Protein AF-A0A8S3FPL7-F1 (afdb_monomer_lite)

pLDDT: mean 83.75, std 10.67, range [45.47, 94.25]

Radius of gyration: 21.76 Å; chains: 1; bounding box: 52×29×73 Å

Secondary structure (DSSP, 8-state):
-HHHHHHHHHHHHHHHHHHHHHHHHHHHHHHHHHHHHHHHHTTT-TT-HHHHHHHHHHHHHHHHHHHHHHHHHHHHHHTT-S--HHHHHHHHHHHHHHHHHHHHHHHHHHTTS-HHHHHHHHHHHHHHHHHHHHHHHHHH---SSHHHHHHHHHHHHHHHHHHHHHHHHHHHHHHHT-S-HHHHHHHHHHHHHHHHHH-

Foldseek 3Di:
DVVVVVVVVLVVLLVVLLVLLLVLLVLLLVLLVVLLVLLLCLVPCPPPPPVSVVSNVVSLVSNVVSLVVNVVSLVVNCVSDDDNDVLVVLNVVLVVLSVQLVVLSVCCVVVVHDLVSSVSNVVSSVVNNVSSVVNSCVSVVPPDPPVVVVVVVVVVLVVQLVVLVVVLVVLQVVLVVDPDVVVSVVSNVVSVSSNSVSD

Structure (mmCIF, N/CA/C/O backbone):
data_AF-A0A8S3FPL7-F1
#
_entry.id   AF-A0A8S3FPL7-F1
#
loop_
_atom_site.group_PDB
_atom_site.id
_atom_site.type_symbol
_atom_site.label_atom_id
_atom_site.label_alt_id
_atom_site.label_comp_id
_atom_site.label_asym_id
_atom_site.label_entity_id
_atom_site.label_seq_id
_atom_site.pdbx_PDB_ins_code
_atom_site.Cartn_x
_atom_site.Cartn_y
_atom_site.Cartn_z
_atom_site.occupancy
_atom_site.B_iso_or_equiv
_atom_site.auth_seq_id
_atom_site.auth_comp_id
_atom_site.auth_asym_id
_atom_site.auth_atom_id
_atom_site.pdbx_PDB_model_num
ATOM 1 N N . ASP A 1 1 ? 19.744 -2.943 -41.080 1.00 62.53 1 ASP A N 1
ATOM 2 C CA . ASP A 1 1 ? 19.194 -3.982 -40.180 1.00 62.53 1 ASP A CA 1
ATOM 3 C C . ASP A 1 1 ? 19.738 -3.968 -38.756 1.00 62.53 1 ASP A C 1
ATOM 5 O O . ASP A 1 1 ? 18.922 -4.012 -37.844 1.00 62.53 1 ASP A O 1
ATOM 9 N N . HIS A 1 2 ? 21.043 -3.786 -38.520 1.00 64.19 2 HIS A N 1
ATOM 10 C CA . HIS A 1 2 ? 21.599 -3.719 -37.154 1.00 64.19 2 HIS A CA 1
ATOM 11 C C . HIS A 1 2 ? 21.011 -2.618 -36.244 1.00 64.19 2 HIS A C 1
ATOM 13 O O . HIS A 1 2 ? 20.745 -2.882 -35.076 1.00 64.19 2 HIS A O 1
ATOM 19 N N . GLN A 1 3 ? 20.730 -1.412 -36.758 1.00 64.62 3 GLN A N 1
ATOM 20 C CA . GLN A 1 3 ? 20.090 -0.349 -35.959 1.00 64.62 3 GLN A CA 1
ATOM 21 C C . GLN A 1 3 ? 18.644 -0.687 -35.555 1.00 64.62 3 GLN A C 1
ATOM 23 O O . GLN A 1 3 ? 18.245 -0.397 -34.433 1.00 64.62 3 GLN A O 1
ATOM 28 N N . ARG A 1 4 ? 17.876 -1.366 -36.422 1.00 65.94 4 ARG A N 1
ATOM 29 C CA . ARG A 1 4 ? 16.513 -1.824 -36.092 1.00 65.94 4 ARG A CA 1
ATOM 30 C C . ARG A 1 4 ? 16.522 -2.943 -35.050 1.00 65.94 4 ARG A C 1
ATOM 32 O O . ARG A 1 4 ? 15.682 -2.943 -34.162 1.00 65.94 4 ARG A O 1
ATOM 39 N N . GLN A 1 5 ? 17.494 -3.855 -35.120 1.00 66.94 5 GLN A N 1
ATOM 40 C CA . GLN A 1 5 ? 17.674 -4.913 -34.117 1.00 66.94 5 GLN A CA 1
ATOM 41 C C . GLN A 1 5 ? 18.071 -4.355 -32.741 1.00 66.94 5 GLN A C 1
ATOM 43 O O . GLN A 1 5 ? 17.570 -4.826 -31.724 1.00 66.94 5 GLN A O 1
ATOM 48 N N . HIS A 1 6 ? 18.928 -3.330 -32.700 1.00 71.25 6 HIS A N 1
ATOM 49 C CA . HIS A 1 6 ? 19.311 -2.668 -31.451 1.00 71.25 6 HIS A CA 1
ATOM 50 C C . HIS A 1 6 ? 18.136 -1.904 -30.820 1.00 71.25 6 HIS A C 1
ATOM 52 O O . HIS A 1 6 ? 17.893 -2.043 -29.624 1.00 71.25 6 HIS A O 1
ATOM 58 N N . GLN A 1 7 ? 17.366 -1.162 -31.627 1.00 69.44 7 GLN A N 1
ATOM 59 C CA . GLN A 1 7 ? 16.158 -0.460 -31.174 1.00 69.44 7 GLN A CA 1
ATOM 60 C C . GLN A 1 7 ? 15.131 -1.439 -30.576 1.00 69.44 7 GLN A C 1
ATOM 62 O O . GLN A 1 7 ? 14.652 -1.230 -29.467 1.00 69.44 7 GLN A O 1
ATOM 67 N N . TYR A 1 8 ? 14.882 -2.558 -31.264 1.00 76.00 8 TYR A N 1
ATOM 68 C CA . TYR A 1 8 ? 13.969 -3.611 -30.814 1.00 76.00 8 TYR A CA 1
ATOM 69 C C . TYR A 1 8 ? 14.427 -4.275 -29.502 1.00 76.00 8 TYR A C 1
ATOM 71 O O . TYR A 1 8 ? 13.619 -4.593 -28.633 1.00 76.00 8 TYR A O 1
ATOM 79 N N . SER A 1 9 ? 15.740 -4.449 -29.311 1.00 81.19 9 SER A N 1
ATOM 80 C CA . SER A 1 9 ? 16.279 -4.975 -28.053 1.00 81.19 9 SER A CA 1
ATOM 81 C C . SER A 1 9 ? 16.144 -3.994 -26.887 1.00 81.19 9 SER A C 1
ATOM 83 O O . SER A 1 9 ? 16.037 -4.449 -25.748 1.00 81.19 9 SER A O 1
ATOM 85 N N . ILE A 1 10 ? 16.193 -2.682 -27.133 1.00 81.06 10 ILE A N 1
ATOM 86 C CA . ILE A 1 10 ? 15.974 -1.667 -26.093 1.00 81.06 10 ILE A CA 1
ATOM 87 C C . ILE A 1 10 ? 14.504 -1.659 -25.683 1.00 81.06 10 ILE A C 1
ATOM 89 O O . ILE A 1 10 ? 14.221 -1.701 -24.491 1.00 81.06 10 ILE A O 1
ATOM 93 N N . GLU A 1 11 ? 13.591 -1.672 -26.651 1.00 81.31 11 GLU A N 1
ATOM 94 C CA . GLU A 1 11 ? 12.145 -1.661 -26.413 1.00 81.31 11 GLU A CA 1
ATOM 95 C C . GLU A 1 11 ? 11.697 -2.888 -25.603 1.00 81.31 11 GLU A C 1
ATOM 97 O O . GLU A 1 11 ? 11.079 -2.740 -24.553 1.00 81.31 11 GLU A O 1
ATOM 102 N N . ASN A 1 12 ? 12.170 -4.086 -25.968 1.00 85.50 12 ASN A N 1
ATOM 103 C CA . ASN A 1 12 ? 11.912 -5.305 -25.191 1.00 85.50 12 ASN A CA 1
ATOM 104 C C . ASN A 1 12 ? 12.451 -5.234 -23.752 1.00 85.50 12 ASN A C 1
ATOM 106 O O . ASN A 1 12 ? 11.816 -5.730 -22.822 1.00 85.50 12 ASN A O 1
ATOM 110 N N . ARG A 1 13 ? 13.635 -4.641 -23.544 1.00 84.69 13 ARG A N 1
ATOM 111 C CA . ARG A 1 13 ? 14.208 -4.465 -22.197 1.00 84.69 13 ARG A CA 1
ATOM 112 C C . ARG A 1 13 ? 13.418 -3.455 -21.375 1.00 84.69 13 ARG A C 1
ATOM 114 O O . ARG A 1 13 ? 13.296 -3.619 -20.164 1.00 84.69 13 ARG A O 1
ATOM 121 N N . LEU A 1 14 ? 12.905 -2.422 -22.032 1.00 85.56 14 LEU A N 1
ATOM 122 C CA . LEU A 1 14 ? 12.105 -1.381 -21.415 1.00 85.56 14 LEU A CA 1
ATOM 123 C C . LEU A 1 14 ? 10.758 -1.956 -20.963 1.00 85.56 14 LEU A C 1
ATOM 125 O O . LEU A 1 14 ? 10.397 -1.790 -19.801 1.00 85.56 14 LEU A O 1
ATOM 129 N N . ASP A 1 15 ? 10.077 -2.718 -21.817 1.00 86.25 15 ASP A N 1
ATOM 130 C CA . ASP A 1 15 ? 8.808 -3.365 -21.471 1.00 86.25 15 ASP A CA 1
ATOM 131 C C . ASP A 1 15 ? 8.966 -4.433 -20.383 1.00 86.25 15 ASP A C 1
ATOM 133 O O . ASP A 1 15 ? 8.161 -4.482 -19.451 1.00 86.25 15 ASP A O 1
ATOM 137 N N . ALA A 1 16 ? 10.034 -5.237 -20.434 1.00 87.62 16 ALA A N 1
ATOM 138 C CA . ALA A 1 16 ? 10.336 -6.198 -19.374 1.00 87.62 16 ALA A CA 1
ATOM 139 C C . ALA A 1 16 ? 10.556 -5.500 -18.021 1.00 87.62 16 ALA A C 1
ATOM 141 O O . ALA A 1 16 ? 9.985 -5.909 -17.010 1.00 87.62 16 ALA A O 1
ATOM 142 N N . SER A 1 17 ? 11.336 -4.414 -18.001 1.00 87.25 17 SER A N 1
ATOM 143 C CA . SER A 1 17 ? 11.601 -3.664 -16.770 1.00 87.25 17 SER A CA 1
ATOM 144 C C . SER A 1 17 ? 10.345 -2.949 -16.253 1.00 87.25 17 SER A C 1
ATOM 146 O O . SER A 1 17 ? 10.086 -2.976 -15.053 1.00 87.25 17 SER A O 1
ATOM 148 N N . ARG A 1 18 ? 9.486 -2.410 -17.136 1.00 88.62 18 ARG A N 1
ATOM 149 C CA . ARG A 1 18 ? 8.165 -1.876 -16.748 1.00 88.62 18 ARG A CA 1
ATOM 150 C C . ARG A 1 18 ? 7.313 -2.929 -16.050 1.00 88.62 18 ARG A C 1
ATOM 152 O O . ARG A 1 18 ? 6.801 -2.667 -14.967 1.00 88.62 18 ARG A O 1
ATOM 159 N N . GLN A 1 19 ? 7.174 -4.112 -16.650 1.00 90.06 19 GLN A N 1
ATOM 160 C CA . GLN A 1 19 ? 6.366 -5.195 -16.082 1.00 90.06 19 GLN A CA 1
ATOM 161 C C . GLN A 1 19 ? 6.886 -5.632 -14.710 1.00 90.06 19 GLN A C 1
ATOM 163 O O . GLN A 1 19 ? 6.096 -5.767 -13.774 1.00 90.06 19 GLN A O 1
ATOM 168 N N . LEU A 1 20 ? 8.205 -5.802 -14.574 1.00 90.31 20 LEU A N 1
ATOM 169 C CA . LEU A 1 20 ? 8.835 -6.146 -13.301 1.00 90.31 20 LEU A CA 1
ATOM 170 C C . LEU A 1 20 ? 8.585 -5.062 -12.250 1.00 90.31 20 LEU A C 1
ATOM 172 O O . LEU A 1 20 ? 8.094 -5.371 -11.168 1.00 90.31 20 LEU A O 1
ATOM 176 N N . LEU A 1 21 ? 8.818 -3.789 -12.578 1.00 92.06 21 LEU A N 1
ATOM 177 C CA . LEU A 1 21 ? 8.582 -2.688 -11.648 1.00 92.06 21 LEU A CA 1
ATOM 178 C C . LEU A 1 21 ? 7.117 -2.600 -11.208 1.00 92.06 21 LEU A C 1
ATOM 180 O O . LEU A 1 21 ? 6.846 -2.492 -10.013 1.00 92.06 21 LEU A O 1
ATOM 184 N N . THR A 1 22 ? 6.164 -2.688 -12.138 1.00 90.94 22 THR A N 1
ATOM 185 C CA . THR A 1 22 ? 4.732 -2.672 -11.808 1.00 90.94 22 THR A CA 1
ATOM 186 C C . THR A 1 22 ? 4.340 -3.865 -10.932 1.00 90.94 22 THR A C 1
ATOM 188 O O . THR A 1 22 ? 3.565 -3.696 -9.987 1.00 90.94 22 THR A O 1
ATOM 191 N N . SER A 1 23 ? 4.895 -5.054 -11.187 1.00 92.88 23 SER A N 1
ATOM 192 C CA . SER A 1 23 ? 4.672 -6.254 -10.370 1.00 92.88 23 SER A CA 1
ATOM 193 C C . SER A 1 23 ? 5.203 -6.080 -8.943 1.00 92.88 23 SER A C 1
ATOM 195 O O . SER A 1 23 ? 4.494 -6.339 -7.964 1.00 92.88 23 SER A O 1
ATOM 197 N N . THR A 1 24 ? 6.425 -5.569 -8.808 1.00 92.25 24 THR A N 1
ATOM 198 C CA . THR A 1 24 ? 7.065 -5.319 -7.513 1.00 92.25 24 THR A CA 1
ATOM 199 C C . THR A 1 24 ? 6.301 -4.268 -6.708 1.00 92.25 24 THR A C 1
ATOM 201 O O . THR A 1 24 ? 5.981 -4.494 -5.542 1.00 92.25 24 THR A O 1
ATOM 204 N N . LEU A 1 25 ? 5.905 -3.154 -7.333 1.00 92.88 25 LEU A N 1
ATOM 205 C CA . LEU A 1 25 ? 5.089 -2.109 -6.698 1.00 92.88 25 LEU A CA 1
ATOM 206 C C . LEU A 1 25 ? 3.701 -2.624 -6.291 1.00 92.88 25 LEU A C 1
ATOM 208 O O . LEU A 1 25 ? 3.182 -2.258 -5.236 1.00 92.88 25 LEU A O 1
ATOM 212 N N . SER A 1 26 ? 3.099 -3.510 -7.087 1.00 91.69 26 SER A N 1
ATOM 213 C CA . SER A 1 26 ? 1.823 -4.151 -6.736 1.00 91.69 26 SER A CA 1
ATOM 214 C C . SER A 1 26 ? 1.966 -5.054 -5.508 1.00 91.69 26 SER A C 1
ATOM 216 O O . SER A 1 26 ? 1.120 -5.029 -4.614 1.00 91.69 26 SER A O 1
ATOM 218 N N . THR A 1 27 ? 3.070 -5.801 -5.423 1.00 93.38 27 THR A N 1
ATOM 219 C CA . THR A 1 27 ? 3.385 -6.667 -4.277 1.00 93.38 27 THR A CA 1
ATOM 220 C C . THR A 1 27 ? 3.650 -5.855 -3.008 1.00 93.38 27 THR A C 1
ATOM 222 O O . THR A 1 27 ? 3.171 -6.225 -1.932 1.00 93.38 27 THR A O 1
ATOM 225 N N . ILE A 1 28 ? 4.349 -4.718 -3.123 1.00 92.44 28 ILE A N 1
ATOM 226 C CA . ILE A 1 28 ? 4.550 -3.771 -2.015 1.00 92.44 28 ILE A CA 1
ATOM 227 C C . ILE A 1 28 ? 3.195 -3.276 -1.506 1.00 92.44 28 ILE A C 1
ATOM 229 O O . ILE A 1 28 ? 2.922 -3.398 -0.315 1.00 92.44 28 ILE A O 1
ATOM 233 N N . ASN A 1 29 ? 2.312 -2.813 -2.396 1.00 91.94 29 ASN A N 1
ATOM 234 C CA . ASN A 1 29 ? 0.994 -2.305 -2.012 1.00 91.94 29 ASN A CA 1
ATOM 235 C C . ASN A 1 29 ? 0.128 -3.370 -1.318 1.00 91.94 29 ASN A C 1
ATOM 237 O O . ASN A 1 29 ? -0.476 -3.109 -0.278 1.00 91.94 29 ASN A O 1
ATOM 241 N N . ALA A 1 30 ? 0.107 -4.594 -1.856 1.00 91.88 30 ALA A N 1
ATOM 242 C CA . ALA A 1 30 ? -0.615 -5.713 -1.252 1.00 91.88 30 ALA A CA 1
ATOM 243 C C . ALA A 1 30 ? -0.075 -6.054 0.149 1.00 91.88 30 ALA A C 1
ATOM 245 O O . ALA A 1 30 ? -0.844 -6.255 1.089 1.00 91.88 30 ALA A O 1
ATOM 246 N N . SER A 1 31 ? 1.248 -6.056 0.311 1.00 92.44 31 SER A N 1
ATOM 247 C CA . SER A 1 31 ? 1.902 -6.309 1.598 1.00 92.44 31 SER A CA 1
ATOM 248 C C . SER A 1 31 ? 1.638 -5.182 2.606 1.00 92.44 31 SER A C 1
ATOM 250 O O . SER A 1 31 ? 1.401 -5.449 3.782 1.00 92.44 31 SER A O 1
ATOM 252 N N . THR A 1 32 ? 1.612 -3.922 2.164 1.00 91.44 32 THR A N 1
ATOM 253 C CA . THR A 1 32 ? 1.235 -2.767 2.995 1.00 91.44 32 THR A CA 1
ATOM 254 C C . THR A 1 32 ? -0.211 -2.869 3.480 1.00 91.44 32 THR A C 1
ATOM 256 O O . THR A 1 32 ? -0.475 -2.651 4.662 1.00 91.44 32 THR A O 1
ATOM 259 N N . ALA A 1 33 ? -1.145 -3.265 2.611 1.00 90.75 33 ALA A N 1
ATOM 260 C CA . ALA A 1 33 ? -2.523 -3.536 3.016 1.00 90.75 33 ALA A CA 1
ATOM 261 C C . ALA A 1 33 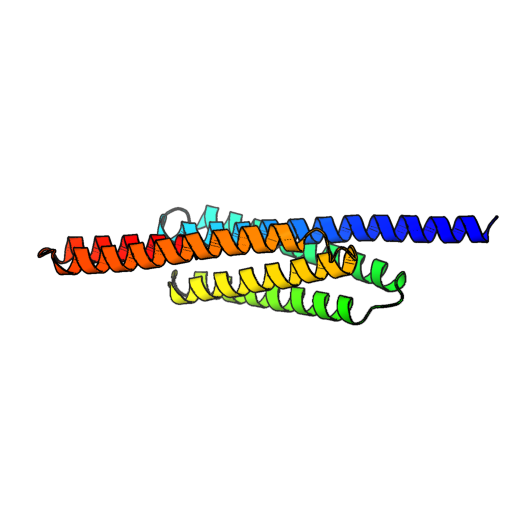? -2.594 -4.678 4.046 1.00 90.75 33 ALA A C 1
ATOM 263 O O . ALA A 1 33 ? -3.320 -4.585 5.035 1.00 90.75 33 ALA A O 1
ATOM 264 N N . HIS A 1 34 ? -1.782 -5.725 3.874 1.00 89.38 34 HIS A N 1
ATOM 265 C CA . HIS A 1 34 ? -1.704 -6.822 4.835 1.00 89.38 34 HIS A CA 1
ATOM 266 C C . HIS A 1 34 ? -1.193 -6.365 6.212 1.00 89.38 34 HIS A C 1
ATOM 268 O O . HIS A 1 34 ? -1.748 -6.769 7.230 1.00 89.38 34 HIS A O 1
ATOM 274 N N . ILE A 1 35 ? -0.218 -5.450 6.273 1.00 88.19 35 ILE A N 1
ATOM 275 C CA . ILE A 1 35 ? 0.223 -4.823 7.532 1.00 88.19 35 ILE A CA 1
ATOM 276 C C . ILE A 1 35 ? -0.936 -4.094 8.231 1.00 88.19 35 ILE A C 1
ATOM 278 O O . ILE A 1 35 ? -1.092 -4.208 9.448 1.00 88.19 35 ILE A O 1
ATOM 282 N N . ILE A 1 36 ? -1.772 -3.358 7.492 1.00 88.31 36 ILE A N 1
ATOM 283 C CA . ILE A 1 36 ? -2.935 -2.656 8.066 1.00 88.31 36 ILE A CA 1
ATOM 284 C C . ILE A 1 36 ? -3.923 -3.647 8.700 1.00 88.31 36 ILE A C 1
ATOM 286 O O . ILE A 1 36 ? -4.446 -3.393 9.791 1.00 88.31 36 ILE A O 1
ATOM 290 N N . ILE A 1 37 ? -4.145 -4.785 8.039 1.00 86.62 37 ILE A N 1
ATOM 291 C CA . ILE A 1 37 ? -5.008 -5.860 8.537 1.00 86.62 37 ILE A CA 1
ATOM 292 C C . ILE A 1 37 ? -4.397 -6.482 9.796 1.00 86.62 37 ILE A C 1
ATOM 294 O O . ILE A 1 37 ? -5.066 -6.550 10.825 1.00 86.62 37 ILE A O 1
ATOM 298 N N . LEU A 1 38 ? -3.116 -6.858 9.764 1.00 84.06 38 LEU A N 1
ATOM 299 C CA . LEU A 1 38 ? -2.432 -7.448 10.919 1.00 84.06 38 LEU A CA 1
ATOM 300 C C . LEU A 1 38 ? -2.460 -6.511 12.131 1.00 84.06 38 LEU A C 1
ATOM 302 O O . LEU A 1 38 ? -2.742 -6.944 13.243 1.00 84.06 38 LEU A O 1
ATOM 306 N N . THR A 1 39 ? -2.245 -5.213 11.919 1.00 79.62 39 THR A N 1
ATOM 307 C CA . THR A 1 39 ? -2.288 -4.215 12.998 1.00 79.62 39 THR A CA 1
ATOM 308 C C . THR A 1 39 ? -3.700 -3.974 13.547 1.00 79.62 39 THR A C 1
ATOM 310 O O . THR A 1 39 ? -3.831 -3.369 14.611 1.00 79.62 39 THR A O 1
ATOM 313 N N . SER A 1 40 ? -4.758 -4.394 12.839 1.00 75.75 40 SER A N 1
ATOM 314 C CA . SER A 1 40 ? -6.155 -4.285 13.296 1.00 75.75 40 SER A CA 1
ATOM 315 C C . SER A 1 40 ? -6.556 -5.415 14.249 1.00 75.75 40 SER A C 1
ATOM 317 O O . SER A 1 40 ? -7.350 -5.197 15.163 1.00 75.75 40 SER A O 1
ATOM 319 N N . ASP A 1 41 ? -5.963 -6.599 14.069 1.00 66.69 41 ASP A N 1
ATOM 320 C CA . ASP A 1 41 ? -6.284 -7.819 14.822 1.00 66.69 41 ASP A CA 1
ATOM 321 C C . ASP A 1 41 ? -5.708 -7.793 16.250 1.00 66.69 41 ASP A C 1
ATOM 323 O O . ASP A 1 41 ? -6.194 -8.464 17.162 1.00 66.69 41 ASP A O 1
ATOM 327 N N . VAL A 1 42 ? -4.705 -6.949 16.504 1.00 60.31 42 VAL A N 1
ATOM 328 C CA . VAL A 1 42 ? -3.985 -6.999 17.781 1.00 60.31 42 VAL A CA 1
ATOM 329 C C . VAL A 1 42 ? -4.836 -6.627 18.996 1.00 60.31 42 VAL A C 1
ATOM 331 O O . VAL A 1 42 ? -4.603 -7.134 20.093 1.00 60.31 42 VAL A O 1
ATOM 334 N N . ASN A 1 43 ? -5.882 -5.826 18.802 1.00 53.91 43 ASN A N 1
ATOM 335 C CA . ASN A 1 43 ? -6.802 -5.460 19.878 1.00 53.91 43 ASN A CA 1
ATOM 336 C C . ASN A 1 43 ? -7.706 -6.617 20.338 1.00 53.91 43 ASN A C 1
ATOM 338 O O . ASN A 1 43 ? -8.347 -6.495 21.378 1.00 53.91 43 ASN A O 1
ATOM 342 N N . THR A 1 44 ? -7.788 -7.727 19.594 1.00 53.59 44 THR A N 1
ATOM 343 C CA . THR A 1 44 ? -8.751 -8.802 19.893 1.00 53.59 44 THR A CA 1
ATOM 344 C C . THR A 1 44 ? -8.134 -10.030 20.562 1.00 53.59 44 THR A C 1
ATOM 346 O O . THR A 1 44 ? -8.853 -10.790 21.206 1.00 53.59 44 THR A O 1
ATOM 349 N N . ASN A 1 45 ? -6.812 -10.227 20.477 1.00 48.97 45 ASN A N 1
ATOM 350 C CA . ASN A 1 45 ? -6.178 -11.484 20.883 1.00 48.97 45 ASN A CA 1
ATOM 351 C C . ASN A 1 45 ? -4.816 -11.282 21.573 1.00 48.97 45 ASN A C 1
ATOM 353 O O . ASN A 1 45 ? -3.758 -11.540 20.998 1.00 48.97 45 ASN A O 1
ATOM 357 N N . HIS A 1 46 ? -4.835 -10.946 22.868 1.00 48.91 46 HIS A N 1
ATOM 358 C CA . HIS A 1 46 ? -3.637 -10.883 23.728 1.00 48.91 46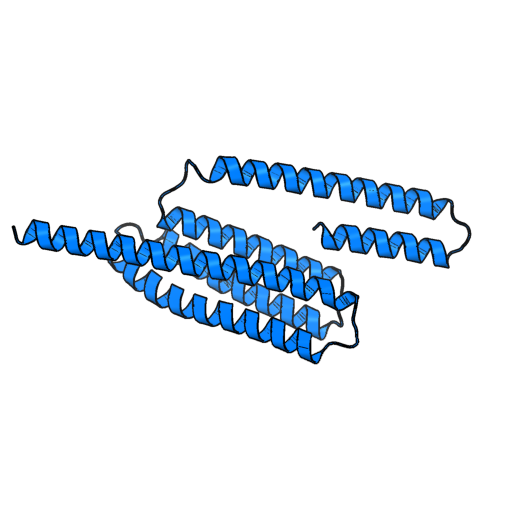 HIS A CA 1
ATOM 359 C C . HIS A 1 46 ? -2.823 -12.202 23.800 1.00 48.91 46 HIS A C 1
ATOM 361 O O . HIS A 1 46 ? -1.693 -12.204 24.289 1.00 48.91 46 HIS A O 1
ATOM 367 N N . HIS A 1 47 ? -3.354 -13.321 23.291 1.00 45.47 47 HIS A N 1
ATOM 368 C CA . HIS A 1 47 ? -2.742 -14.654 23.353 1.00 45.47 47 HIS A CA 1
ATOM 369 C C . HIS A 1 47 ? -1.996 -15.123 22.087 1.00 45.47 47 HIS A C 1
ATOM 371 O O . HIS A 1 47 ? -1.477 -16.237 22.089 1.00 45.47 47 HIS A O 1
ATOM 377 N N . ARG A 1 48 ? -1.859 -14.306 21.028 1.00 52.59 48 ARG A N 1
ATOM 378 C CA . ARG A 1 48 ? -1.137 -14.697 19.789 1.00 52.59 48 ARG A CA 1
ATOM 379 C C . ARG A 1 48 ? 0.063 -13.821 19.435 1.00 52.59 48 ARG A C 1
ATOM 381 O O . ARG A 1 48 ? 0.381 -13.624 18.267 1.00 52.59 48 ARG A O 1
ATOM 388 N N . ASN A 1 49 ? 0.765 -13.318 20.445 1.00 61.78 49 ASN A N 1
ATOM 389 C CA . ASN A 1 49 ? 1.898 -12.412 20.243 1.00 61.78 49 ASN A CA 1
ATOM 390 C C . ASN A 1 49 ? 2.993 -13.027 19.337 1.00 61.78 49 ASN A C 1
ATOM 392 O O . ASN A 1 49 ? 3.591 -12.326 18.531 1.00 61.78 49 ASN A O 1
ATOM 396 N N . PHE A 1 50 ? 3.228 -14.345 19.396 1.00 62.31 50 PHE A N 1
ATOM 397 C CA . PHE A 1 50 ? 4.236 -15.000 18.550 1.00 62.31 50 PHE A CA 1
ATOM 398 C C . PHE A 1 50 ? 3.822 -15.094 17.069 1.00 62.31 50 PHE A C 1
ATOM 400 O O . PHE A 1 50 ? 4.578 -14.659 16.201 1.00 62.31 50 PHE A O 1
ATOM 407 N N . ASP A 1 51 ? 2.614 -15.590 16.776 1.00 70.25 51 ASP A N 1
ATOM 408 C CA . ASP A 1 51 ? 2.113 -15.729 15.398 1.00 70.25 51 ASP A CA 1
ATOM 409 C C . ASP A 1 51 ? 1.940 -14.366 14.716 1.00 70.25 51 ASP A C 1
ATOM 411 O O . ASP A 1 51 ? 2.311 -14.198 13.553 1.00 70.25 51 ASP A O 1
ATOM 415 N N . TYR A 1 52 ? 1.434 -13.375 15.459 1.00 74.88 52 TYR A N 1
ATOM 416 C CA . TYR A 1 52 ? 1.314 -11.995 14.994 1.00 74.88 52 TYR A CA 1
ATOM 417 C C . TYR A 1 52 ? 2.681 -11.402 14.634 1.00 74.88 52 TYR A C 1
ATOM 419 O O . TYR A 1 52 ? 2.876 -10.946 13.506 1.00 74.88 52 TYR A O 1
ATOM 427 N N . ASN A 1 53 ? 3.650 -11.457 15.558 1.00 76.88 53 ASN A N 1
ATOM 428 C CA . ASN A 1 53 ? 4.979 -10.890 15.326 1.00 76.88 53 ASN A CA 1
ATOM 429 C C . ASN A 1 53 ? 5.704 -11.606 14.180 1.00 76.88 53 ASN A C 1
ATOM 431 O O . ASN A 1 53 ? 6.420 -10.959 13.417 1.00 76.88 53 ASN A O 1
ATOM 435 N N . ASN A 1 54 ? 5.493 -12.914 14.007 1.00 82.69 54 ASN A N 1
ATOM 436 C CA . ASN A 1 54 ? 6.061 -13.674 12.897 1.00 82.69 54 ASN A CA 1
ATOM 437 C C . ASN A 1 54 ? 5.420 -13.303 11.546 1.00 82.69 54 ASN A C 1
ATOM 439 O O . ASN A 1 54 ? 6.134 -13.081 10.570 1.00 82.69 54 ASN A O 1
ATOM 443 N N . SER A 1 55 ? 4.090 -13.167 11.487 1.00 85.31 55 SER A N 1
ATOM 444 C CA . SER A 1 55 ? 3.368 -12.756 10.271 1.00 85.31 55 SER A CA 1
ATOM 445 C C . SER A 1 55 ? 3.721 -11.326 9.844 1.00 85.31 55 SER A C 1
ATOM 447 O O . SER A 1 55 ? 4.008 -11.060 8.671 1.00 85.31 55 SER A O 1
ATOM 449 N N . LEU A 1 56 ? 3.793 -10.406 10.810 1.00 85.69 56 LEU A N 1
ATOM 450 C CA . LEU A 1 56 ? 4.208 -9.028 10.575 1.00 85.69 56 LEU A CA 1
ATOM 451 C C . LEU A 1 56 ? 5.659 -8.967 10.086 1.00 85.69 56 LEU A C 1
ATOM 453 O O . LEU A 1 56 ? 5.942 -8.323 9.077 1.00 85.69 56 LEU A O 1
ATOM 457 N N . SER A 1 57 ? 6.565 -9.692 10.749 1.00 86.69 57 SER A N 1
ATOM 458 C CA . SER A 1 57 ? 7.979 -9.761 10.362 1.00 86.69 57 SER A CA 1
ATOM 459 C C . SER A 1 57 ? 8.156 -10.360 8.964 1.00 86.69 57 SER A C 1
ATOM 461 O O . SER A 1 57 ? 8.905 -9.816 8.156 1.00 86.69 57 SER A O 1
ATOM 463 N N . SER A 1 58 ? 7.422 -11.427 8.633 1.00 90.88 58 SER A N 1
ATOM 464 C CA . SER A 1 58 ? 7.404 -12.028 7.293 1.00 90.88 58 SER A CA 1
ATOM 465 C C . SER A 1 58 ? 6.929 -11.038 6.222 1.00 90.88 58 SER A C 1
ATOM 467 O O . SER A 1 58 ? 7.541 -10.925 5.155 1.00 90.88 58 SER A O 1
ATOM 469 N N . THR A 1 59 ? 5.886 -10.262 6.523 1.00 90.62 59 THR A N 1
ATOM 470 C CA . THR A 1 59 ? 5.367 -9.236 5.610 1.00 90.62 59 THR A CA 1
ATOM 471 C C . THR A 1 59 ? 6.383 -8.103 5.414 1.00 90.62 59 THR A C 1
ATOM 473 O O . THR A 1 59 ? 6.644 -7.695 4.284 1.00 90.62 59 THR A O 1
ATOM 476 N N . ILE A 1 60 ? 7.038 -7.643 6.486 1.00 90.12 60 ILE A N 1
ATOM 477 C CA . ILE A 1 60 ? 8.098 -6.621 6.420 1.00 90.12 60 ILE A CA 1
ATOM 478 C C . ILE A 1 60 ? 9.295 -7.110 5.593 1.00 90.12 60 ILE A C 1
ATOM 480 O O . ILE A 1 60 ? 9.809 -6.366 4.753 1.00 90.12 60 ILE A O 1
ATOM 484 N N . VAL A 1 61 ? 9.725 -8.362 5.783 1.00 91.50 61 VAL A N 1
ATOM 485 C CA . VAL A 1 61 ? 10.793 -8.979 4.978 1.00 91.50 61 VAL A CA 1
ATOM 486 C C . VAL A 1 61 ? 10.393 -9.034 3.504 1.00 91.50 61 VAL A C 1
ATOM 488 O O . VAL A 1 61 ? 11.202 -8.702 2.640 1.00 91.50 61 VAL A O 1
ATOM 491 N N . THR A 1 62 ? 9.137 -9.375 3.209 1.00 90.94 62 THR A N 1
ATOM 492 C CA . THR A 1 62 ? 8.610 -9.391 1.837 1.00 90.94 62 THR A CA 1
ATOM 493 C C . THR A 1 62 ? 8.705 -8.009 1.194 1.00 90.94 62 THR A C 1
ATOM 495 O O . THR A 1 62 ? 9.249 -7.894 0.095 1.00 90.94 62 THR A O 1
ATOM 498 N N . ILE A 1 63 ? 8.273 -6.946 1.880 1.00 89.19 63 ILE A N 1
ATOM 499 C CA . ILE A 1 63 ? 8.385 -5.578 1.348 1.00 89.19 63 ILE A CA 1
ATOM 500 C C . ILE A 1 63 ? 9.850 -5.182 1.162 1.00 89.19 63 ILE A C 1
ATOM 502 O O . ILE A 1 63 ? 10.209 -4.626 0.130 1.00 89.19 63 ILE A O 1
ATOM 506 N N . THR A 1 64 ? 10.712 -5.513 2.121 1.00 91.88 64 THR A N 1
ATOM 507 C CA . THR A 1 64 ? 12.144 -5.187 2.060 1.00 91.88 64 THR A CA 1
ATOM 508 C C . THR A 1 64 ? 12.826 -5.850 0.861 1.00 91.88 64 THR A C 1
ATOM 510 O O . THR A 1 64 ? 13.586 -5.199 0.141 1.00 91.88 64 THR A O 1
ATOM 513 N N . ASN A 1 65 ? 12.520 -7.124 0.597 1.00 92.75 65 ASN A N 1
ATOM 514 C CA . ASN A 1 65 ? 13.035 -7.842 -0.570 1.00 92.75 65 ASN A CA 1
ATOM 515 C C . ASN A 1 65 ? 12.555 -7.199 -1.878 1.00 92.75 65 ASN A C 1
ATOM 517 O O . ASN A 1 65 ? 13.371 -6.952 -2.767 1.00 92.75 65 ASN A O 1
ATOM 521 N N . ASN A 1 66 ? 11.266 -6.855 -1.957 1.00 91.88 66 ASN A N 1
ATOM 522 C CA . ASN A 1 66 ? 10.691 -6.171 -3.114 1.00 91.88 66 ASN A CA 1
ATOM 523 C C . ASN A 1 66 ? 11.287 -4.768 -3.309 1.00 91.88 66 ASN A C 1
ATOM 525 O O . ASN A 1 66 ? 11.565 -4.383 -4.434 1.00 91.88 66 ASN A O 1
ATOM 529 N N . LEU A 1 67 ? 11.566 -4.008 -2.247 1.00 91.44 67 LEU A N 1
ATOM 530 C CA . LEU A 1 67 ? 12.232 -2.704 -2.359 1.00 91.44 67 LEU A CA 1
ATOM 531 C C . LEU A 1 67 ? 13.669 -2.824 -2.875 1.00 91.44 67 LEU A C 1
ATOM 533 O O . LEU A 1 67 ? 14.121 -1.979 -3.648 1.00 91.44 67 LEU A O 1
ATOM 537 N N . ASN A 1 68 ? 14.389 -3.873 -2.477 1.00 91.50 68 ASN A N 1
ATOM 538 C CA . ASN A 1 68 ? 15.728 -4.139 -2.996 1.00 91.50 68 ASN A CA 1
ATOM 539 C C . ASN A 1 68 ? 15.695 -4.512 -4.487 1.00 91.50 68 ASN A C 1
ATOM 541 O O . ASN A 1 68 ? 16.537 -4.052 -5.256 1.00 91.50 68 ASN A O 1
ATOM 545 N N . GLU A 1 69 ? 14.723 -5.324 -4.901 1.00 91.06 69 GLU A N 1
ATOM 546 C CA . GLU A 1 69 ? 14.493 -5.664 -6.308 1.00 91.06 69 GLU A CA 1
ATOM 547 C C . GLU A 1 69 ? 14.074 -4.435 -7.123 1.00 91.06 69 GLU A C 1
ATOM 549 O O . GLU A 1 69 ? 14.712 -4.115 -8.125 1.00 91.06 69 GLU A O 1
ATOM 554 N N . PHE A 1 70 ? 13.105 -3.665 -6.624 1.00 91.56 70 PHE A N 1
ATOM 555 C CA . PHE A 1 70 ? 12.670 -2.393 -7.193 1.00 91.56 70 PHE A CA 1
ATOM 556 C C . PHE A 1 70 ? 13.842 -1.428 -7.384 1.00 91.56 70 PHE A C 1
ATOM 558 O O . PHE A 1 70 ? 13.992 -0.857 -8.455 1.00 91.56 70 PHE A O 1
ATOM 565 N N . SER A 1 71 ? 14.715 -1.274 -6.383 1.00 90.81 71 SER A N 1
ATOM 566 C CA . SER A 1 71 ? 15.887 -0.393 -6.464 1.00 90.81 71 SER A CA 1
ATOM 567 C C . SER A 1 71 ? 16.856 -0.801 -7.582 1.00 90.81 71 SER A C 1
ATOM 569 O O . SER A 1 71 ? 17.440 0.050 -8.255 1.00 90.81 71 SER A O 1
ATOM 571 N N . LYS A 1 72 ? 17.026 -2.100 -7.839 1.00 90.44 72 LYS A N 1
ATOM 572 C CA . LYS A 1 72 ? 17.866 -2.577 -8.949 1.00 90.44 72 LYS A CA 1
ATOM 573 C C . LYS A 1 72 ? 17.197 -2.314 -10.294 1.00 90.44 72 LYS A C 1
ATOM 575 O O . LYS A 1 72 ? 17.828 -1.744 -11.185 1.00 90.44 72 LYS A O 1
ATOM 580 N N . GLU A 1 73 ? 15.924 -2.675 -10.409 1.00 89.94 73 GLU A N 1
ATOM 581 C CA . GLU A 1 73 ? 15.161 -2.533 -11.648 1.00 89.94 73 GLU A CA 1
ATOM 582 C C . GLU A 1 73 ? 14.942 -1.070 -12.029 1.00 89.94 73 GLU A C 1
ATOM 584 O O . GLU A 1 73 ? 15.107 -0.705 -13.189 1.00 89.94 73 GLU A O 1
ATOM 589 N N . ILE A 1 74 ? 14.677 -0.189 -11.063 1.00 89.69 74 ILE A N 1
ATOM 590 C CA . ILE A 1 74 ? 14.432 1.226 -11.344 1.00 89.69 74 ILE A CA 1
ATOM 591 C C . ILE A 1 74 ? 15.698 1.893 -11.876 1.00 89.69 74 ILE A C 1
ATOM 593 O O . ILE A 1 74 ? 15.627 2.690 -12.804 1.00 89.69 74 ILE A O 1
ATOM 597 N N . ASN A 1 75 ? 16.874 1.513 -11.367 1.00 88.25 75 ASN A N 1
ATOM 598 C CA . ASN A 1 75 ? 18.153 1.986 -11.891 1.00 88.25 75 ASN A CA 1
ATOM 599 C C . ASN A 1 75 ? 18.403 1.480 -13.320 1.00 88.25 75 ASN A C 1
ATOM 601 O O . ASN A 1 75 ? 18.893 2.235 -14.161 1.00 88.25 75 ASN A O 1
ATOM 605 N N . ALA A 1 76 ? 18.054 0.224 -13.619 1.00 87.31 76 ALA A N 1
ATOM 606 C CA . ALA A 1 76 ? 18.140 -0.313 -14.975 1.00 87.31 76 ALA A CA 1
AT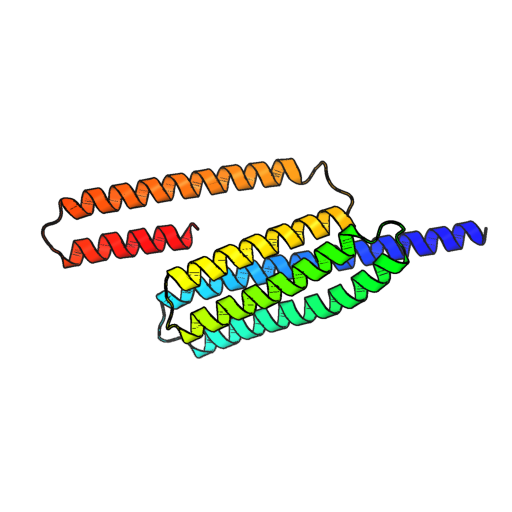OM 607 C C . ALA A 1 76 ? 17.185 0.418 -15.934 1.00 87.31 76 ALA A C 1
ATOM 609 O O . ALA A 1 76 ? 17.603 0.806 -17.024 1.00 87.31 76 ALA A O 1
ATOM 610 N N . TYR A 1 77 ? 15.949 0.674 -15.502 1.00 87.06 77 TYR A N 1
ATOM 611 C CA . TYR A 1 77 ? 14.923 1.392 -16.256 1.00 87.06 77 TYR A CA 1
ATOM 612 C C . TYR A 1 77 ? 15.289 2.861 -16.506 1.00 87.06 77 TYR A C 1
ATOM 614 O O . TYR A 1 77 ? 15.221 3.335 -17.637 1.00 87.06 77 TYR A O 1
ATOM 622 N N . ILE A 1 78 ? 15.768 3.574 -15.481 1.00 86.88 78 ILE A N 1
ATOM 623 C CA . ILE A 1 78 ? 16.200 4.979 -15.565 1.00 86.88 78 ILE A CA 1
ATOM 624 C C . ILE A 1 78 ? 17.335 5.168 -16.583 1.00 86.88 78 ILE A C 1
ATOM 626 O O . ILE A 1 78 ? 17.466 6.232 -17.189 1.00 86.88 78 ILE A O 1
ATOM 630 N N . ASN A 1 79 ? 18.171 4.152 -16.799 1.00 85.44 79 ASN A N 1
ATOM 631 C CA . ASN A 1 79 ? 19.223 4.203 -17.815 1.00 85.44 79 ASN A CA 1
ATOM 632 C C . ASN A 1 79 ? 18.692 4.094 -19.253 1.00 85.44 79 ASN A C 1
ATOM 634 O O . ASN A 1 79 ? 19.434 4.408 -20.182 1.00 85.44 79 ASN A O 1
ATOM 638 N N . LEU A 1 80 ? 17.444 3.658 -19.435 1.00 83.31 80 LEU A N 1
ATOM 639 C CA . LEU A 1 80 ? 16.803 3.446 -20.735 1.00 83.31 80 LEU A CA 1
ATOM 640 C C . LEU A 1 80 ? 15.803 4.552 -21.111 1.00 83.31 80 LEU A C 1
ATOM 642 O O . LEU A 1 80 ? 15.402 4.611 -22.270 1.00 83.31 80 LEU A O 1
ATOM 646 N N . ILE A 1 81 ? 15.402 5.407 -20.165 1.00 83.44 81 ILE A N 1
ATOM 647 C CA . ILE A 1 81 ? 14.451 6.512 -20.381 1.00 83.44 81 ILE A CA 1
ATOM 648 C C . ILE A 1 81 ? 15.155 7.875 -20.383 1.00 83.44 81 ILE A C 1
ATOM 650 O O . ILE A 1 81 ? 16.188 8.049 -19.734 1.00 83.44 81 ILE A O 1
ATOM 654 N N . ASP A 1 82 ? 14.561 8.859 -21.057 1.00 74.88 82 ASP A N 1
ATOM 655 C CA . ASP A 1 82 ? 15.099 10.224 -21.119 1.00 74.88 82 ASP A CA 1
ATOM 656 C C . ASP A 1 82 ? 14.651 11.103 -19.936 1.00 74.88 82 ASP A C 1
ATOM 658 O O . ASP A 1 82 ? 15.466 11.844 -19.382 1.00 74.88 82 ASP A O 1
ATOM 662 N N . ASP A 1 83 ? 13.393 10.990 -19.487 1.00 75.25 83 ASP A N 1
ATOM 663 C CA . ASP A 1 83 ? 12.875 11.737 -18.330 1.00 75.25 83 ASP A CA 1
ATOM 664 C C . ASP A 1 83 ? 12.980 10.921 -17.031 1.00 75.25 83 ASP A C 1
ATOM 666 O O . ASP A 1 83 ? 12.291 9.922 -16.830 1.00 75.25 83 ASP A O 1
ATOM 670 N N . LYS A 1 84 ? 13.880 11.354 -16.143 1.00 76.00 84 LYS A N 1
ATOM 671 C CA . LYS A 1 84 ? 14.306 10.605 -14.946 1.00 76.00 84 LYS A CA 1
ATOM 672 C C . LYS A 1 84 ? 13.895 11.276 -13.640 1.00 76.00 84 LYS A C 1
ATOM 674 O O . LYS A 1 84 ? 13.868 10.629 -12.593 1.00 76.00 84 LYS A O 1
ATOM 679 N N . THR A 1 85 ? 13.634 12.582 -13.677 1.00 71.44 85 THR A N 1
ATOM 680 C CA . THR A 1 85 ? 13.642 13.421 -12.468 1.00 71.44 85 THR A CA 1
ATOM 681 C C . THR A 1 85 ? 12.452 13.107 -11.572 1.00 71.44 85 THR A C 1
ATOM 683 O O . THR A 1 85 ? 12.624 12.926 -10.368 1.00 71.44 85 THR A O 1
ATOM 686 N N . ASN A 1 86 ? 11.264 12.961 -12.165 1.00 79.69 86 ASN A N 1
ATOM 687 C CA . ASN A 1 86 ? 10.054 12.608 -11.427 1.00 79.69 86 ASN A CA 1
ATOM 688 C C . ASN A 1 86 ? 10.165 11.187 -10.851 1.00 79.69 86 ASN A C 1
ATOM 690 O O . ASN A 1 86 ? 9.949 10.972 -9.664 1.00 79.69 86 ASN A O 1
ATOM 694 N N . LEU A 1 87 ? 10.631 10.226 -11.652 1.00 85.31 87 LEU A N 1
ATOM 695 C CA . LEU A 1 87 ? 10.697 8.824 -11.244 1.00 85.31 87 LEU A CA 1
ATOM 696 C C . LEU A 1 87 ? 11.676 8.571 -10.085 1.00 85.31 87 LEU A C 1
ATOM 698 O O . LEU A 1 87 ? 11.358 7.823 -9.159 1.00 85.31 87 LEU A O 1
ATOM 702 N N . ILE A 1 88 ? 12.848 9.215 -10.099 1.00 86.25 88 ILE A N 1
ATOM 703 C CA . ILE A 1 88 ? 13.827 9.124 -9.003 1.00 86.25 88 ILE A CA 1
ATOM 704 C C . ILE A 1 88 ? 13.266 9.746 -7.721 1.00 86.25 88 ILE A C 1
ATOM 706 O O . ILE A 1 88 ? 13.447 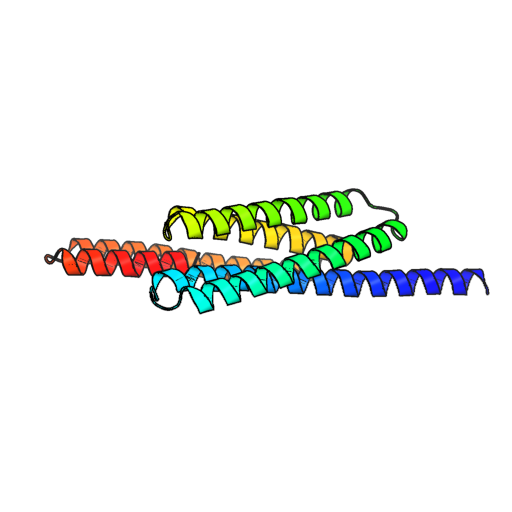9.180 -6.640 1.00 86.25 88 ILE A O 1
ATOM 710 N N . ASP A 1 89 ? 12.596 10.897 -7.823 1.00 87.19 89 ASP A N 1
ATOM 711 C CA . ASP A 1 89 ? 12.007 11.565 -6.663 1.00 87.19 89 ASP A CA 1
ATOM 712 C C . ASP A 1 89 ? 10.893 10.718 -6.032 1.00 87.19 89 ASP A C 1
ATOM 714 O O . ASP A 1 89 ? 10.953 10.430 -4.835 1.00 87.19 89 ASP A O 1
ATOM 718 N N . GLN A 1 90 ? 9.957 10.198 -6.836 1.00 88.56 90 GLN A N 1
ATOM 719 C CA . GLN A 1 90 ? 8.911 9.292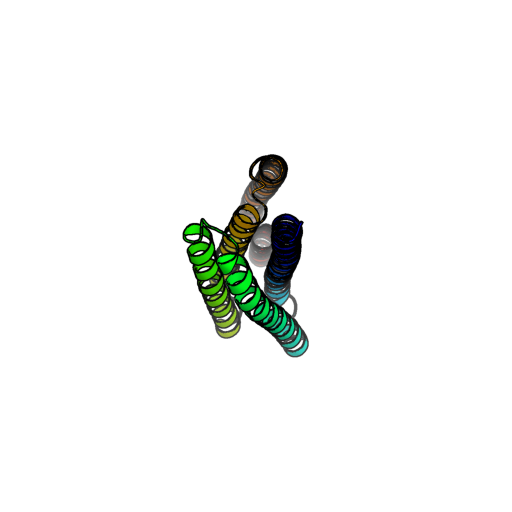 -6.342 1.00 88.56 90 GLN A CA 1
ATOM 720 C C . GLN A 1 90 ? 9.503 8.029 -5.711 1.00 88.56 90 GLN A C 1
ATOM 722 O O . GLN A 1 90 ? 9.055 7.603 -4.649 1.00 88.56 90 GLN A O 1
ATOM 727 N N . SER A 1 91 ? 10.559 7.463 -6.304 1.00 90.50 91 SER A N 1
ATOM 728 C CA . SER A 1 91 ? 11.251 6.287 -5.757 1.00 90.50 91 SER A CA 1
ATOM 729 C C . SER A 1 91 ? 11.873 6.570 -4.388 1.00 90.50 91 SER A C 1
ATOM 731 O O . SER A 1 91 ? 11.776 5.755 -3.472 1.00 90.50 91 SER A O 1
ATOM 733 N N . ARG A 1 92 ? 12.480 7.751 -4.204 1.00 91.06 92 ARG A N 1
ATOM 734 C CA . ARG A 1 92 ? 13.001 8.176 -2.895 1.00 91.06 92 ARG A CA 1
ATOM 735 C C . ARG A 1 92 ? 11.877 8.390 -1.890 1.00 91.06 92 ARG A C 1
ATOM 737 O O . ARG A 1 92 ? 11.986 7.921 -0.759 1.00 91.06 92 ARG A O 1
ATOM 744 N N . ARG A 1 93 ? 10.796 9.061 -2.298 1.00 92.12 93 ARG A N 1
ATOM 745 C CA . ARG A 1 93 ? 9.609 9.284 -1.461 1.00 92.12 93 ARG A CA 1
ATOM 746 C C . ARG A 1 93 ? 8.979 7.965 -1.014 1.00 92.12 93 ARG A C 1
ATOM 748 O O . ARG A 1 93 ? 8.567 7.875 0.142 1.00 92.12 93 ARG A O 1
ATOM 755 N N . LEU A 1 94 ? 8.957 6.946 -1.876 1.00 92.88 94 LEU A N 1
ATOM 756 C CA . LEU A 1 94 ? 8.484 5.599 -1.547 1.00 92.88 94 LEU A CA 1
ATOM 757 C C . LEU A 1 94 ? 9.331 4.984 -0.425 1.00 92.88 94 LEU A C 1
ATOM 759 O O . LEU A 1 94 ? 8.786 4.574 0.597 1.00 92.88 94 LEU A O 1
ATOM 763 N N . CYS A 1 95 ? 10.660 4.989 -0.568 1.00 92.06 95 CYS A N 1
ATOM 764 C CA . CYS A 1 95 ? 11.576 4.455 0.445 1.00 92.06 95 CYS A CA 1
ATOM 765 C C . CYS A 1 95 ? 11.474 5.193 1.790 1.00 92.06 95 CYS A C 1
ATOM 767 O O . CYS A 1 95 ? 11.463 4.553 2.840 1.00 92.06 95 CYS A O 1
ATOM 769 N N . ILE A 1 96 ? 11.376 6.528 1.765 1.00 93.62 96 ILE A N 1
ATOM 770 C CA . ILE A 1 96 ? 11.208 7.349 2.974 1.00 93.62 96 ILE A CA 1
ATOM 771 C C . ILE A 1 96 ? 9.890 6.998 3.668 1.00 93.62 96 ILE A C 1
ATOM 773 O O . ILE A 1 96 ? 9.885 6.687 4.853 1.00 93.62 96 ILE A O 1
ATOM 777 N N . THR A 1 97 ? 8.788 6.965 2.918 1.00 93.94 97 THR A N 1
ATOM 778 C CA . THR A 1 97 ? 7.460 6.683 3.483 1.00 93.94 97 THR A CA 1
ATOM 779 C C . THR A 1 97 ? 7.363 5.248 4.004 1.00 93.94 97 THR A C 1
ATOM 781 O O . THR A 1 97 ? 6.699 4.995 5.006 1.00 93.94 97 THR A O 1
ATOM 784 N N . PHE A 1 98 ? 8.055 4.294 3.374 1.00 91.94 98 PHE A N 1
ATOM 785 C CA . PHE A 1 98 ? 8.153 2.933 3.895 1.00 91.94 98 PHE A CA 1
ATOM 786 C C . PHE A 1 98 ? 8.924 2.887 5.218 1.00 91.94 98 PHE A C 1
ATOM 788 O O . PHE A 1 98 ? 8.488 2.230 6.160 1.00 91.94 98 PHE A O 1
ATOM 795 N N . ASN A 1 99 ? 10.038 3.614 5.325 1.00 93.19 99 ASN A N 1
ATOM 796 C CA . ASN A 1 99 ? 10.759 3.740 6.587 1.00 93.19 99 ASN A CA 1
ATOM 797 C C . ASN A 1 99 ? 9.886 4.388 7.678 1.00 93.19 99 ASN A C 1
ATOM 799 O O . ASN A 1 99 ? 9.849 3.891 8.802 1.00 93.19 99 ASN A O 1
ATOM 803 N N . ASP A 1 100 ? 9.131 5.434 7.340 1.00 94.25 100 ASP A N 1
ATOM 804 C CA . ASP A 1 100 ? 8.175 6.064 8.257 1.00 94.25 100 ASP A CA 1
ATOM 805 C C . ASP A 1 100 ? 7.099 5.064 8.712 1.00 94.25 100 ASP A C 1
ATOM 807 O O . ASP A 1 100 ? 6.764 5.007 9.896 1.00 94.25 100 ASP A O 1
ATOM 811 N N . LEU A 1 101 ? 6.608 4.212 7.803 1.00 92.38 101 LEU A N 1
ATOM 812 C CA . LEU A 1 101 ? 5.650 3.156 8.131 1.00 92.38 101 LEU A CA 1
ATOM 813 C C . LEU A 1 101 ? 6.241 2.170 9.148 1.00 92.38 101 LEU A C 1
ATOM 815 O O . LEU A 1 101 ? 5.573 1.829 10.124 1.00 92.38 101 LEU A O 1
ATOM 819 N N . LEU A 1 102 ? 7.495 1.746 8.963 1.00 90.62 102 LEU A N 1
ATOM 820 C CA . LEU A 1 102 ? 8.184 0.865 9.912 1.00 90.62 102 LEU A CA 1
ATOM 821 C C . LEU A 1 102 ? 8.340 1.511 11.293 1.00 90.62 102 LEU A C 1
ATOM 823 O O . LEU A 1 102 ? 8.157 0.833 12.305 1.00 90.62 102 LEU A O 1
ATOM 827 N N . ILE A 1 103 ? 8.630 2.814 11.347 1.00 91.31 103 ILE A N 1
ATOM 828 C CA . ILE A 1 103 ? 8.694 3.564 12.607 1.00 91.31 103 ILE A CA 1
ATOM 829 C C . ILE A 1 103 ? 7.321 3.565 13.287 1.00 91.31 103 ILE A C 1
ATOM 831 O O . ILE A 1 103 ? 7.236 3.217 14.463 1.00 91.31 103 ILE A O 1
ATOM 835 N N . CYS A 1 104 ? 6.240 3.866 12.558 1.00 90.00 104 CYS A N 1
ATOM 836 C CA . CYS A 1 104 ? 4.883 3.849 13.113 1.00 90.00 104 CYS A CA 1
ATOM 837 C C . CYS A 1 104 ? 4.492 2.464 13.655 1.00 90.00 104 CYS A C 1
ATOM 839 O O . CYS A 1 104 ? 3.921 2.371 14.741 1.00 90.00 104 CYS A O 1
ATOM 841 N N . ILE A 1 105 ? 4.823 1.388 12.933 1.00 86.00 105 ILE A N 1
ATOM 842 C CA . ILE A 1 105 ? 4.563 0.008 13.372 1.00 86.00 105 ILE A CA 1
ATOM 843 C C . ILE A 1 105 ? 5.343 -0.310 14.648 1.00 86.00 105 ILE A C 1
ATOM 845 O O . ILE A 1 105 ? 4.779 -0.857 15.593 1.00 86.00 105 ILE A O 1
ATOM 849 N N . LYS A 1 106 ? 6.629 0.051 14.700 1.00 85.75 106 LYS A N 1
ATOM 850 C CA . LYS A 1 106 ? 7.455 -0.142 15.893 1.00 85.75 106 LYS A CA 1
ATOM 851 C C . LYS A 1 106 ? 6.849 0.577 17.101 1.00 85.75 106 LYS A C 1
ATOM 853 O O . LYS A 1 106 ? 6.679 -0.039 18.149 1.00 85.75 106 LYS A O 1
ATOM 858 N N . THR A 1 107 ? 6.463 1.844 16.942 1.00 86.31 107 THR A N 1
ATOM 859 C CA . THR A 1 107 ? 5.818 2.622 18.009 1.00 86.31 107 THR A CA 1
ATOM 860 C C . THR A 1 107 ? 4.486 2.007 18.441 1.00 86.31 107 THR A C 1
ATOM 862 O O . THR A 1 107 ? 4.190 1.988 19.633 1.00 86.31 107 THR A O 1
ATOM 865 N N . LEU A 1 108 ? 3.693 1.456 17.515 1.00 82.81 108 LEU A N 1
ATOM 866 C CA . LEU A 1 108 ? 2.441 0.765 17.847 1.00 82.81 108 LEU A CA 1
ATOM 867 C C . LEU A 1 108 ? 2.680 -0.449 18.758 1.00 82.81 108 LEU A C 1
ATOM 869 O O . LEU A 1 108 ? 1.950 -0.640 19.729 1.00 82.81 108 LEU A O 1
ATOM 873 N N . ILE A 1 109 ? 3.720 -1.234 18.467 1.00 79.06 109 ILE A N 1
ATOM 874 C CA . ILE A 1 109 ? 4.096 -2.412 19.258 1.00 79.06 109 ILE A CA 1
ATOM 875 C C . ILE A 1 109 ? 4.609 -1.998 20.646 1.00 79.06 109 ILE A C 1
ATOM 877 O O . ILE A 1 109 ? 4.222 -2.598 21.645 1.00 79.06 109 ILE A O 1
ATOM 881 N N . GLU A 1 110 ? 5.454 -0.9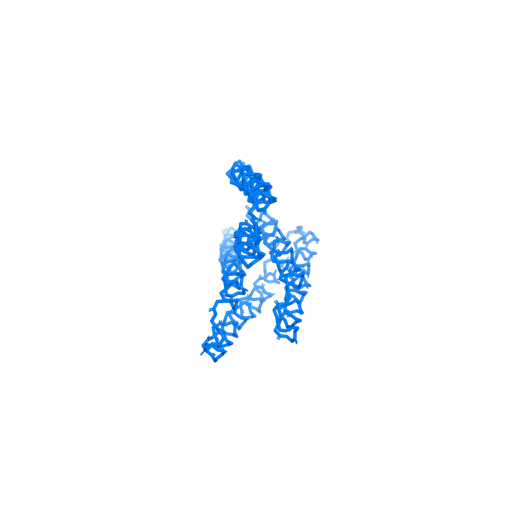67 20.725 1.00 81.12 110 GLU A N 1
ATOM 882 C CA . GLU A 1 110 ? 6.051 -0.495 21.986 1.00 81.12 110 GLU A CA 1
ATOM 883 C C . GLU A 1 110 ? 5.042 0.216 22.909 1.00 81.12 110 GLU A C 1
ATOM 885 O O . GLU A 1 110 ? 5.187 0.171 24.129 1.00 81.12 110 GLU A O 1
ATOM 890 N N . SER A 1 111 ? 4.009 0.853 22.349 1.00 75.50 111 SER A N 1
ATOM 891 C CA . SER A 1 111 ? 3.003 1.633 23.093 1.00 75.50 111 SER A CA 1
ATOM 892 C C . SER A 1 111 ? 1.825 0.816 23.640 1.00 75.50 111 SER A C 1
ATOM 894 O O . SER A 1 111 ? 0.877 1.404 24.156 1.00 75.50 111 SER A O 1
ATOM 896 N N . ASN A 1 112 ? 1.866 -0.520 23.563 1.00 69.31 112 ASN A N 1
ATOM 897 C CA . ASN A 1 112 ? 0.747 -1.400 23.933 1.00 69.31 112 ASN A CA 1
ATOM 898 C C . ASN A 1 112 ? -0.574 -1.050 23.211 1.00 69.31 112 ASN A C 1
ATOM 900 O O . ASN A 1 112 ? -1.638 -1.086 23.825 1.00 69.31 112 ASN A O 1
ATOM 904 N N . TYR A 1 113 ? -0.517 -0.769 21.905 1.00 70.25 113 TYR A N 1
ATOM 905 C CA . TYR A 1 113 ? -1.702 -0.612 21.046 1.00 70.25 113 TYR A CA 1
ATOM 906 C C . TYR A 1 113 ? -2.599 0.582 21.385 1.00 70.25 113 TYR A C 1
ATOM 908 O O . TYR A 1 113 ? -3.802 0.462 21.612 1.00 70.25 113 TYR A O 1
ATOM 916 N N . ASP A 1 114 ? -2.007 1.772 21.329 1.00 74.94 114 ASP A N 1
ATOM 917 C CA . ASP A 1 114 ? -2.744 3.030 21.386 1.00 74.94 114 ASP A CA 1
ATOM 918 C C . ASP A 1 114 ? -3.473 3.350 20.059 1.00 74.94 114 ASP A C 1
ATOM 920 O O . ASP A 1 114 ? -2.916 3.260 18.958 1.00 74.94 114 ASP A O 1
ATOM 924 N N . SER A 1 115 ? -4.736 3.778 20.168 1.00 72.75 115 SER A N 1
ATOM 925 C CA . SER A 1 115 ? -5.595 4.121 19.029 1.00 72.75 115 SER A CA 1
ATOM 926 C C . SER A 1 115 ? -5.048 5.287 18.202 1.00 72.75 115 SER A C 1
ATOM 928 O O . SER A 1 115 ? -5.220 5.288 16.981 1.00 72.75 115 SER A O 1
ATOM 930 N N . ALA A 1 116 ? -4.395 6.275 18.824 1.00 79.62 116 ALA A N 1
ATOM 931 C CA . ALA A 1 116 ? -3.798 7.388 18.084 1.00 79.62 116 ALA A CA 1
ATOM 932 C C . ALA A 1 116 ? -2.561 6.924 17.298 1.00 79.62 116 ALA A C 1
ATOM 934 O O . ALA A 1 116 ? -2.356 7.310 16.146 1.00 79.62 116 ALA A O 1
ATOM 935 N N . THR A 1 117 ? -1.781 6.011 17.874 1.00 81.00 117 THR A N 1
ATOM 936 C CA . THR A 1 117 ? -0.636 5.387 17.203 1.00 81.00 117 THR A CA 1
ATOM 937 C C . THR A 1 117 ? -1.067 4.511 16.022 1.00 81.00 117 THR A C 1
ATOM 939 O O . THR A 1 117 ? -0.441 4.557 14.959 1.00 81.00 117 THR A O 1
ATOM 942 N N . ARG A 1 118 ? -2.189 3.787 16.140 1.00 83.88 118 ARG A N 1
ATOM 943 C CA . ARG A 1 118 ? -2.785 3.056 15.009 1.00 83.88 118 ARG A CA 1
ATOM 944 C C . ARG A 1 118 ? -3.198 3.997 13.877 1.00 83.88 118 ARG A C 1
ATOM 946 O O . ARG A 1 118 ? -2.928 3.695 12.716 1.00 83.88 118 ARG A O 1
ATOM 953 N N . GLN A 1 119 ? -3.802 5.141 14.197 1.00 85.88 119 GLN A N 1
ATOM 954 C CA . GLN A 1 119 ? -4.173 6.135 13.187 1.00 85.88 119 GLN A CA 1
ATOM 955 C C . GLN A 1 119 ? -2.953 6.609 12.383 1.00 85.88 119 GLN A C 1
ATOM 957 O O . GLN A 1 119 ? -3.037 6.755 11.165 1.00 85.88 119 GLN A O 1
ATOM 962 N N . ASN A 1 120 ? -1.799 6.783 13.034 1.00 89.06 120 ASN A N 1
ATOM 963 C CA . ASN A 1 120 ? -0.557 7.141 12.346 1.00 89.06 120 ASN A CA 1
ATOM 964 C C . ASN A 1 120 ? -0.098 6.051 11.363 1.00 89.06 120 ASN A C 1
ATOM 966 O O . ASN A 1 120 ? 0.329 6.376 10.258 1.00 89.06 120 ASN A O 1
ATOM 970 N N . VAL A 1 121 ? -0.239 4.765 11.713 1.00 89.94 121 VAL A N 1
ATOM 971 C CA . VAL A 1 121 ? 0.039 3.650 10.786 1.00 89.94 121 VAL A CA 1
ATOM 972 C C . VAL A 1 121 ? -0.871 3.723 9.555 1.00 89.94 121 VAL A C 1
ATOM 974 O O . VAL A 1 121 ? -0.375 3.611 8.435 1.00 89.94 121 VAL A O 1
ATOM 977 N N . LEU A 1 122 ? -2.176 3.959 9.740 1.00 90.94 122 LEU A N 1
ATOM 978 C CA . LEU A 1 122 ? -3.148 4.067 8.641 1.00 90.94 122 LEU A CA 1
ATOM 979 C C . LEU A 1 122 ? -2.834 5.236 7.698 1.00 90.94 122 LEU A C 1
ATOM 981 O O . LEU A 1 122 ? -2.848 5.072 6.476 1.00 90.94 122 LEU A O 1
ATOM 985 N N . LEU A 1 123 ? -2.499 6.404 8.254 1.00 90.25 123 LEU A N 1
ATOM 986 C CA . LEU A 1 123 ? -2.141 7.593 7.475 1.00 90.25 123 LEU A CA 1
ATOM 987 C C . LEU A 1 123 ? -0.865 7.368 6.656 1.00 90.25 123 LEU A C 1
ATOM 989 O O . LEU A 1 123 ? -0.841 7.651 5.456 1.00 90.25 123 LEU A O 1
ATOM 993 N N . THR A 1 124 ? 0.182 6.822 7.278 1.00 92.94 124 THR A N 1
ATOM 994 C CA . THR A 1 124 ? 1.455 6.565 6.595 1.00 92.94 124 THR A CA 1
ATOM 995 C C . THR A 1 124 ? 1.315 5.477 5.530 1.00 92.94 124 THR A C 1
ATOM 997 O O . THR A 1 124 ? 1.844 5.629 4.430 1.00 92.94 124 THR A O 1
ATOM 1000 N N . ALA A 1 125 ? 0.551 4.415 5.799 1.00 92.06 125 ALA A N 1
ATOM 1001 C CA . ALA A 1 125 ? 0.273 3.364 4.822 1.00 92.06 125 ALA A CA 1
ATOM 1002 C C . ALA A 1 125 ? -0.567 3.872 3.635 1.00 92.06 125 ALA A C 1
ATOM 1004 O O . ALA A 1 125 ? -0.277 3.526 2.490 1.00 92.06 125 ALA A O 1
ATOM 1005 N N . SER A 1 126 ? -1.547 4.748 3.881 1.00 91.50 126 SER A N 1
ATOM 1006 C CA . SER A 1 126 ? -2.336 5.393 2.820 1.00 91.50 126 SER A CA 1
ATOM 1007 C C . SER A 1 126 ? -1.457 6.255 1.913 1.00 91.50 126 SER A C 1
ATOM 1009 O O . SER A 1 126 ? -1.516 6.137 0.690 1.00 91.50 126 SER A O 1
ATOM 1011 N N . ARG A 1 127 ? -0.576 7.068 2.511 1.00 92.69 127 ARG A N 1
ATOM 1012 C CA . ARG A 1 127 ? 0.402 7.882 1.776 1.00 92.69 127 ARG A CA 1
ATOM 1013 C C . ARG A 1 127 ? 1.384 7.023 0.977 1.00 92.69 127 ARG A C 1
ATOM 1015 O O . ARG A 1 127 ? 1.755 7.394 -0.134 1.00 92.69 127 ARG A O 1
ATOM 1022 N N . LEU A 1 128 ? 1.798 5.875 1.520 1.00 93.38 128 LEU A N 1
ATOM 1023 C CA . LEU A 1 128 ? 2.651 4.924 0.808 1.00 93.38 128 LEU A CA 1
ATOM 1024 C C . LEU A 1 128 ? 1.946 4.375 -0.438 1.00 93.38 128 LEU A C 1
ATOM 1026 O O . LEU A 1 128 ? 2.552 4.339 -1.505 1.00 93.38 128 LEU A O 1
ATOM 1030 N N . GLY A 1 129 ? 0.669 4.001 -0.313 1.00 91.75 129 GLY A N 1
ATOM 1031 C CA . GLY A 1 129 ? -0.152 3.535 -1.431 1.00 91.75 129 GLY A CA 1
ATOM 1032 C C . GLY A 1 129 ? -0.324 4.590 -2.528 1.00 91.75 129 GLY A C 1
ATOM 1033 O O . GLY A 1 129 ? -0.228 4.262 -3.708 1.00 91.75 129 GLY A O 1
ATOM 1034 N N . GLU A 1 130 ? -0.505 5.859 -2.153 1.00 90.25 130 GLU A N 1
ATOM 1035 C CA . GLU A 1 130 ? -0.587 6.983 -3.096 1.00 90.25 130 GLU A CA 1
ATOM 1036 C C . GLU A 1 130 ? 0.720 7.163 -3.883 1.00 90.25 130 GLU A C 1
ATOM 1038 O O . GLU A 1 130 ? 0.703 7.130 -5.112 1.00 90.25 130 GLU A O 1
ATOM 1043 N N . ILE A 1 131 ? 1.864 7.246 -3.191 1.00 91.69 131 ILE A N 1
ATOM 1044 C CA . ILE A 1 131 ? 3.182 7.367 -3.839 1.00 91.69 131 ILE A CA 1
ATOM 1045 C C . ILE A 1 131 ? 3.451 6.163 -4.748 1.00 91.69 131 ILE A C 1
ATOM 1047 O O . ILE A 1 131 ? 3.940 6.320 -5.864 1.00 91.69 131 ILE A O 1
ATOM 1051 N N . ASN A 1 132 ? 3.117 4.956 -4.288 1.00 91.69 132 ASN A N 1
ATOM 1052 C CA . ASN A 1 132 ? 3.275 3.729 -5.061 1.00 91.69 132 ASN A CA 1
ATOM 1053 C C . ASN A 1 132 ? 2.431 3.753 -6.347 1.00 91.69 132 ASN A C 1
ATOM 1055 O O . ASN A 1 132 ? 2.909 3.362 -7.412 1.00 91.69 132 ASN A O 1
ATOM 1059 N N . GLN A 1 133 ? 1.197 4.255 -6.267 1.00 88.94 133 GLN A N 1
ATOM 1060 C CA . GLN A 1 133 ? 0.315 4.393 -7.422 1.00 88.94 133 GLN A CA 1
ATOM 1061 C C . GLN A 1 133 ? 0.806 5.459 -8.407 1.00 88.94 133 GLN A C 1
ATOM 1063 O O . GLN A 1 133 ? 0.768 5.229 -9.617 1.00 88.94 133 GLN A O 1
ATOM 1068 N N . ASP A 1 134 ? 1.283 6.600 -7.914 1.00 87.38 134 ASP A N 1
ATOM 1069 C CA . ASP A 1 134 ? 1.874 7.642 -8.756 1.00 87.38 134 ASP A CA 1
ATOM 1070 C C . ASP A 1 134 ? 3.109 7.121 -9.493 1.00 87.38 134 ASP A C 1
ATOM 1072 O O . ASP A 1 134 ? 3.282 7.374 -10.684 1.00 87.38 134 ASP A O 1
ATOM 1076 N N . LEU A 1 135 ? 3.919 6.302 -8.823 1.00 89.44 135 LEU A N 1
ATOM 1077 C CA . LEU A 1 135 ? 5.085 5.666 -9.422 1.00 89.44 135 LEU A CA 1
ATOM 1078 C C . LEU A 1 135 ? 4.684 4.673 -10.526 1.00 89.44 135 LEU A C 1
ATOM 1080 O O . LEU A 1 135 ? 5.273 4.693 -11.608 1.00 89.44 135 LEU A O 1
ATOM 1084 N N . ILE A 1 136 ? 3.637 3.867 -10.308 1.00 89.25 136 ILE A N 1
ATOM 1085 C CA . ILE A 1 136 ? 3.067 2.996 -11.350 1.00 89.25 136 ILE A CA 1
ATOM 1086 C C . ILE A 1 136 ? 2.607 3.822 -12.559 1.00 89.25 136 ILE A C 1
ATOM 1088 O O . ILE A 1 136 ? 2.915 3.446 -13.691 1.00 89.25 136 ILE A O 1
ATOM 1092 N N . ARG A 1 137 ? 1.923 4.955 -12.350 1.00 84.75 137 ARG A N 1
ATOM 1093 C CA . ARG A 1 137 ? 1.492 5.850 -13.443 1.00 84.75 137 ARG A CA 1
ATOM 1094 C C . ARG A 1 137 ? 2.684 6.417 -14.214 1.00 84.75 137 ARG A C 1
ATOM 1096 O O . ARG A 1 137 ? 2.671 6.402 -15.440 1.00 84.75 137 ARG A O 1
ATOM 1103 N N . CYS A 1 138 ? 3.744 6.839 -13.520 1.00 83.62 138 CYS A N 1
ATOM 1104 C CA . CYS A 1 138 ? 4.976 7.305 -14.162 1.00 83.62 138 CYS A CA 1
ATOM 1105 C C . CYS A 1 138 ? 5.665 6.219 -15.007 1.00 83.62 138 CYS A C 1
ATOM 1107 O O . CYS A 1 138 ? 6.263 6.533 -16.030 1.00 83.62 138 CYS A O 1
ATOM 1109 N N . ILE A 1 139 ? 5.608 4.948 -14.596 1.00 85.94 139 ILE A N 1
ATOM 1110 C CA . ILE A 1 139 ? 6.234 3.836 -15.333 1.00 85.94 139 ILE A CA 1
ATOM 1111 C C . ILE A 1 139 ? 5.403 3.426 -16.551 1.00 85.94 139 ILE A C 1
ATOM 1113 O O . ILE A 1 139 ? 5.953 3.164 -17.623 1.00 85.94 139 ILE A O 1
ATOM 1117 N N . THR A 1 140 ? 4.087 3.337 -16.372 1.00 82.06 140 THR A N 1
ATOM 1118 C CA . THR A 1 140 ? 3.143 2.844 -17.389 1.00 82.06 140 THR A CA 1
ATOM 1119 C C . THR A 1 140 ? 2.747 3.915 -18.400 1.00 82.06 140 THR A C 1
ATOM 1121 O O . THR A 1 140 ? 2.267 3.574 -19.474 1.00 82.06 140 THR A O 1
ATOM 1124 N N . ASN A 1 141 ? 2.971 5.196 -18.085 1.00 74.81 141 ASN A N 1
ATOM 1125 C CA . ASN A 1 141 ? 2.419 6.343 -18.812 1.00 74.81 141 ASN A CA 1
ATOM 1126 C C . ASN A 1 141 ? 0.877 6.319 -18.906 1.00 74.81 141 ASN A C 1
ATOM 1128 O O . ASN A 1 141 ? 0.297 7.034 -19.722 1.00 74.81 141 ASN A O 1
ATOM 1132 N N . ASP A 1 142 ? 0.206 5.525 -18.060 1.00 66.19 142 ASP A N 1
ATOM 1133 C CA . ASP A 1 142 ? -1.249 5.372 -18.042 1.00 66.19 142 ASP A CA 1
ATOM 1134 C C . ASP A 1 142 ? -1.891 6.391 -17.096 1.00 66.19 142 ASP A C 1
ATOM 1136 O O . ASP A 1 142 ? -2.162 6.118 -15.920 1.00 66.19 142 ASP A O 1
ATOM 1140 N N . PHE A 1 143 ? -2.171 7.579 -17.632 1.00 60.69 143 PHE A N 1
ATOM 1141 C CA . PHE A 1 143 ? -2.896 8.626 -16.910 1.00 60.69 143 PHE A CA 1
ATOM 1142 C C . PHE A 1 143 ? -4.423 8.546 -17.101 1.00 60.69 143 PHE A C 1
ATOM 1144 O O . PHE A 1 143 ? -5.149 8.961 -16.209 1.00 60.69 143 PHE A O 1
ATOM 1151 N N . ASP A 1 144 ? -4.942 7.954 -18.184 1.00 50.12 144 ASP A N 1
ATOM 1152 C CA . ASP A 1 144 ? -6.354 8.169 -18.566 1.00 50.12 144 ASP A CA 1
ATOM 1153 C C . ASP A 1 144 ? -7.351 7.071 -18.135 1.00 50.12 144 ASP A C 1
ATOM 1155 O O . ASP A 1 144 ? -8.523 7.362 -17.885 1.00 50.12 144 ASP A O 1
ATOM 1159 N N . CYS A 1 145 ? -6.938 5.802 -18.008 1.00 47.62 145 CYS A N 1
ATOM 1160 C CA . CYS A 1 145 ? -7.881 4.696 -17.741 1.00 47.62 145 CYS A CA 1
ATOM 1161 C C . CYS A 1 145 ? -8.024 4.341 -16.243 1.00 47.62 145 CYS A C 1
ATOM 1163 O O . CYS A 1 145 ? -9.086 3.905 -15.795 1.00 47.62 145 CYS A O 1
ATOM 1165 N N . SER A 1 146 ? -6.981 4.570 -15.437 1.00 57.66 146 SER A N 1
ATOM 1166 C CA . SER A 1 146 ? -6.929 4.188 -14.014 1.00 57.66 146 SER A CA 1
ATOM 1167 C C . SER A 1 146 ? -7.640 5.180 -13.079 1.00 57.66 146 SER A C 1
ATOM 1169 O O . SER A 1 146 ? -8.155 4.777 -12.033 1.00 57.66 146 SER A O 1
ATOM 1171 N N . ILE A 1 147 ? -7.735 6.456 -13.473 1.00 61.53 147 ILE A N 1
ATOM 1172 C CA . ILE A 1 147 ? -8.305 7.535 -12.650 1.00 61.53 147 ILE A CA 1
ATOM 1173 C C . ILE A 1 147 ? -9.802 7.314 -12.390 1.00 61.53 147 ILE A C 1
ATOM 1175 O O . ILE A 1 147 ? -10.233 7.344 -11.241 1.00 61.53 147 ILE A O 1
ATOM 1179 N N . ASN A 1 148 ? -10.591 6.977 -13.417 1.00 69.88 148 ASN A N 1
ATOM 1180 C CA . ASN A 1 148 ? -12.049 6.842 -13.276 1.00 69.88 148 ASN A CA 1
ATOM 1181 C C . ASN A 1 148 ? -12.472 5.737 -12.292 1.00 69.88 148 ASN A C 1
ATOM 1183 O O . ASN A 1 148 ? -13.428 5.900 -11.529 1.00 69.88 148 ASN A O 1
ATOM 1187 N N . TYR A 1 149 ? -11.775 4.598 -12.296 1.00 73.31 149 TYR A N 1
ATOM 1188 C CA . TYR A 1 149 ? -12.067 3.504 -11.368 1.00 73.31 149 TYR A CA 1
ATOM 1189 C C . TYR A 1 149 ? -11.594 3.827 -9.951 1.00 73.31 149 TYR A C 1
ATOM 1191 O O . TYR A 1 149 ? -12.317 3.549 -8.993 1.00 73.31 149 TYR A O 1
ATOM 1199 N N . GLN A 1 150 ? -10.422 4.449 -9.812 1.00 76.69 150 GLN A N 1
ATOM 1200 C CA . GLN A 1 150 ? -9.888 4.841 -8.514 1.00 76.69 150 GLN A CA 1
ATOM 1201 C C . GLN A 1 150 ? -10.747 5.921 -7.846 1.00 76.69 150 GLN A C 1
ATOM 1203 O O . GLN A 1 150 ? -11.064 5.788 -6.667 1.00 76.69 150 GLN A O 1
ATOM 1208 N N . ASP A 1 151 ? -11.215 6.919 -8.596 1.00 81.88 151 ASP A N 1
ATOM 1209 C CA . ASP A 1 151 ? -12.126 7.953 -8.095 1.00 81.88 151 ASP A CA 1
ATOM 1210 C C . ASP A 1 151 ? -13.471 7.366 -7.665 1.00 81.88 151 ASP A C 1
ATOM 1212 O O . ASP A 1 151 ? -14.031 7.754 -6.636 1.00 81.88 151 ASP A O 1
ATOM 1216 N N . LYS A 1 152 ? -13.977 6.375 -8.409 1.00 84.94 152 LYS A N 1
ATOM 1217 C CA . LYS A 1 152 ? -15.204 5.662 -8.043 1.00 84.94 152 LYS A CA 1
ATOM 1218 C C . LYS A 1 152 ? -15.029 4.849 -6.758 1.00 84.94 152 LYS A C 1
ATOM 1220 O O . LYS A 1 152 ? -15.903 4.896 -5.893 1.00 84.94 152 LYS A O 1
ATOM 1225 N N . LEU A 1 153 ? -13.905 4.147 -6.600 1.00 86.88 153 LEU A N 1
ATOM 1226 C CA . LEU A 1 153 ? -13.571 3.427 -5.365 1.00 86.88 153 LEU A CA 1
ATOM 1227 C C . LEU A 1 153 ? -13.376 4.387 -4.184 1.00 86.88 153 LEU A C 1
ATOM 1229 O O . LEU A 1 153 ? -13.886 4.129 -3.095 1.00 86.88 153 LEU A O 1
ATOM 1233 N N . LEU A 1 154 ? -12.711 5.523 -4.404 1.00 87.19 154 LEU A N 1
ATOM 1234 C CA . LEU A 1 154 ? -12.509 6.558 -3.393 1.00 87.19 154 LEU A CA 1
ATOM 1235 C C . LEU A 1 154 ? -13.838 7.187 -2.960 1.00 87.19 154 LEU A C 1
ATOM 1237 O O . LEU A 1 154 ? -14.066 7.394 -1.770 1.00 87.19 154 LEU A O 1
ATOM 1241 N N . SER A 1 155 ? -14.731 7.473 -3.910 1.00 88.69 155 SER A N 1
ATOM 1242 C CA . SER A 1 155 ? -16.082 7.974 -3.639 1.00 88.69 155 SER A CA 1
ATOM 1243 C C . SER A 1 155 ? -16.881 6.987 -2.784 1.00 88.69 155 SER A C 1
ATOM 1245 O O . SER A 1 155 ? -17.493 7.383 -1.789 1.00 88.69 155 SER A O 1
ATOM 1247 N N . LEU A 1 156 ? -16.814 5.694 -3.116 1.00 89.00 156 LEU A N 1
ATOM 1248 C CA . LEU A 1 156 ? -17.495 4.654 -2.354 1.00 89.00 156 LEU A CA 1
ATOM 1249 C C . LEU A 1 156 ? -16.919 4.522 -0.938 1.00 89.00 156 LEU A C 1
ATOM 1251 O O . LEU A 1 156 ? -17.682 4.536 0.025 1.00 89.00 156 LEU A O 1
ATOM 1255 N N . SER A 1 157 ? -15.591 4.483 -0.800 1.00 89.06 157 SER A N 1
ATOM 1256 C CA . SER A 1 157 ? -14.903 4.448 0.499 1.00 89.06 157 SER A CA 1
ATOM 1257 C C . SER A 1 157 ? -15.289 5.645 1.379 1.00 89.06 157 SER A C 1
ATOM 1259 O O . SER A 1 157 ? -15.692 5.468 2.529 1.00 89.06 157 SER A O 1
ATOM 1261 N N . LYS A 1 158 ? -15.316 6.862 0.815 1.00 87.69 158 LYS A N 1
ATOM 1262 C CA . LYS A 1 158 ? -15.805 8.065 1.513 1.00 87.69 158 LYS A CA 1
ATOM 1263 C C . LYS A 1 158 ? -17.257 7.924 1.973 1.00 87.69 158 LYS A C 1
ATOM 1265 O O . LYS A 1 158 ? -17.587 8.329 3.085 1.00 87.69 158 LYS A O 1
ATOM 1270 N N . SER A 1 159 ? -18.133 7.349 1.147 1.00 90.56 159 SER A N 1
ATOM 1271 C CA . SER A 1 159 ? -19.531 7.110 1.530 1.00 90.56 159 SER A CA 1
ATOM 1272 C C . SER A 1 159 ? -19.645 6.126 2.696 1.00 90.56 159 SER A C 1
ATOM 1274 O O . SER A 1 159 ? -20.473 6.330 3.589 1.00 90.56 159 SER A O 1
ATOM 1276 N N . VAL A 1 160 ? -18.816 5.080 2.711 1.00 91.88 160 VAL A N 1
ATOM 1277 C CA . VAL A 1 160 ? -18.754 4.118 3.820 1.00 91.88 160 VAL A CA 1
ATOM 1278 C C . VAL A 1 160 ? -18.268 4.819 5.091 1.00 91.88 160 VAL A C 1
ATOM 1280 O O . VAL A 1 160 ? -18.962 4.764 6.102 1.00 91.88 160 VAL A O 1
ATOM 1283 N N . ALA A 1 161 ? -17.169 5.577 5.026 1.00 88.69 161 ALA A N 1
ATOM 1284 C CA . ALA A 1 161 ? -16.641 6.334 6.163 1.00 88.69 161 ALA A CA 1
ATOM 1285 C C . ALA A 1 161 ? -17.661 7.337 6.737 1.00 88.69 161 ALA A C 1
ATOM 1287 O O . ALA A 1 161 ? -17.861 7.395 7.951 1.00 88.69 161 ALA A O 1
ATOM 1288 N N . ASN A 1 162 ? -18.375 8.071 5.876 1.00 89.31 162 ASN A N 1
ATOM 1289 C CA . ASN A 1 162 ? -19.438 8.991 6.295 1.00 89.31 162 ASN A CA 1
ATOM 1290 C C . ASN A 1 162 ? -20.591 8.261 6.998 1.00 89.31 162 ASN A C 1
ATOM 1292 O O . ASN A 1 162 ? -21.114 8.737 8.007 1.00 89.31 162 ASN A O 1
ATOM 1296 N N . THR A 1 163 ? -20.979 7.092 6.487 1.00 92.19 163 THR A N 1
ATOM 1297 C CA . THR A 1 163 ? -22.028 6.268 7.102 1.00 92.19 163 THR A CA 1
ATOM 1298 C C . THR A 1 163 ? -21.579 5.742 8.465 1.00 92.19 163 THR A C 1
ATOM 1300 O O . THR A 1 163 ? -22.350 5.798 9.423 1.00 92.19 163 THR A O 1
ATOM 1303 N N . THR A 1 164 ? -20.321 5.313 8.594 1.00 90.56 164 THR A N 1
ATOM 1304 C CA . THR A 1 164 ? -19.746 4.884 9.874 1.00 90.56 164 THR A CA 1
ATOM 1305 C C . THR A 1 164 ? -19.653 6.037 10.875 1.00 90.56 164 THR A C 1
ATOM 1307 O O . THR A 1 164 ? -19.991 5.855 12.042 1.00 90.56 164 THR A O 1
ATOM 1310 N N . ALA A 1 165 ? -19.295 7.251 10.446 1.00 89.44 165 ALA A N 1
ATOM 1311 C CA . ALA A 1 165 ? -19.303 8.424 11.322 1.00 89.44 165 ALA A CA 1
ATOM 1312 C C . ALA A 1 165 ? -20.712 8.714 11.876 1.00 89.44 165 ALA A C 1
ATOM 1314 O O . ALA A 1 165 ? -20.879 8.944 13.075 1.00 89.44 165 ALA A O 1
ATOM 1315 N N . LEU A 1 166 ? -21.745 8.628 11.029 1.00 90.75 166 LEU A N 1
ATOM 1316 C CA . LEU A 1 166 ? -23.142 8.743 11.465 1.00 90.75 166 LEU A CA 1
ATOM 1317 C C . LEU A 1 166 ? -23.545 7.614 12.424 1.00 90.75 166 LEU A C 1
ATOM 1319 O O . LEU A 1 166 ? -24.263 7.863 13.392 1.00 90.75 166 LEU A O 1
ATOM 1323 N N . TYR A 1 167 ? -23.081 6.387 12.181 1.00 91.25 167 TYR A N 1
ATOM 1324 C CA . TYR A 1 167 ? -23.301 5.252 13.076 1.00 91.25 167 TYR A CA 1
ATOM 1325 C C . TYR A 1 167 ? -22.700 5.496 14.469 1.00 91.25 167 TYR A C 1
ATOM 1327 O O . TYR A 1 167 ? -23.399 5.311 15.463 1.00 91.25 167 TYR A O 1
ATOM 1335 N N . VAL A 1 168 ? -21.462 5.996 14.561 1.00 91.25 168 VAL A N 1
ATOM 1336 C CA . VAL A 1 168 ? -20.814 6.339 15.843 1.00 91.25 168 VAL A CA 1
ATOM 1337 C C . VAL A 1 168 ? -21.584 7.430 16.586 1.00 91.25 168 VAL A C 1
ATOM 1339 O O . VAL A 1 168 ? -21.779 7.336 17.798 1.00 91.25 168 VAL A O 1
ATOM 1342 N N . LEU A 1 169 ? -22.068 8.451 15.871 1.00 91.62 169 LEU A N 1
ATOM 1343 C CA . LEU A 1 169 ? -22.891 9.506 16.468 1.00 91.62 169 LEU A CA 1
ATOM 1344 C C . LEU A 1 169 ? -24.205 8.952 17.032 1.00 91.62 169 LEU A C 1
ATOM 1346 O O . LEU A 1 169 ? -24.574 9.298 18.152 1.00 91.62 169 LEU A O 1
ATOM 1350 N N . LYS A 1 170 ? -24.878 8.053 16.303 1.00 91.69 170 LYS A N 1
ATOM 1351 C CA . LYS A 1 170 ? -26.083 7.372 16.800 1.00 91.69 170 LYS A CA 1
ATOM 1352 C C . LYS A 1 170 ? -25.789 6.472 17.998 1.00 91.69 170 LYS A C 1
ATOM 1354 O O . LYS A 1 170 ? -26.565 6.466 18.945 1.00 91.69 170 LYS A O 1
ATOM 1359 N N . ALA A 1 171 ? -24.674 5.744 17.984 1.00 90.75 171 ALA A N 1
ATOM 1360 C CA . ALA A 1 171 ? -24.252 4.927 19.118 1.00 90.75 171 ALA A CA 1
ATOM 1361 C C . ALA A 1 171 ? -24.031 5.788 20.372 1.00 90.75 171 ALA A C 1
ATOM 1363 O O . ALA A 1 171 ? -24.476 5.420 21.456 1.00 90.75 171 ALA A O 1
ATOM 1364 N N . LYS A 1 172 ? -23.430 6.976 20.217 1.00 90.12 172 LYS A N 1
ATOM 1365 C CA . LYS A 1 172 ? -23.265 7.950 21.302 1.00 90.12 172 LYS A CA 1
ATOM 1366 C C . LYS A 1 172 ? -24.602 8.486 21.826 1.00 90.12 172 LYS A C 1
ATOM 1368 O O . LYS A 1 172 ? -24.767 8.590 23.036 1.00 90.12 172 LYS A O 1
ATOM 1373 N N . ASP A 1 173 ? -25.543 8.800 20.940 1.00 91.94 173 ASP A N 1
ATOM 1374 C CA . ASP A 1 173 ? -26.887 9.272 21.307 1.00 91.94 173 ASP A CA 1
ATOM 1375 C C . ASP A 1 173 ? -27.680 8.198 22.077 1.00 91.94 173 ASP A C 1
ATOM 1377 O O . ASP A 1 173 ? -28.245 8.452 23.141 1.00 91.94 173 ASP A O 1
ATOM 1381 N N . ILE A 1 174 ? -27.629 6.943 21.620 1.00 90.06 174 ILE A N 1
ATOM 1382 C CA . ILE A 1 174 ? -28.221 5.808 22.343 1.00 90.06 174 ILE A CA 1
ATOM 1383 C C . ILE A 1 174 ? -27.556 5.648 23.713 1.00 90.06 174 ILE A C 1
ATOM 1385 O O . ILE A 1 174 ? -28.256 5.512 24.715 1.00 90.06 174 ILE A O 1
ATOM 1389 N N . ALA A 1 175 ? -26.225 5.731 23.776 1.00 90.50 175 ALA A N 1
ATOM 1390 C CA . ALA A 1 175 ? -25.478 5.607 25.020 1.00 90.50 175 ALA A CA 1
ATOM 1391 C C . ALA A 1 175 ? -25.852 6.692 26.048 1.00 90.50 175 ALA A C 1
ATOM 1393 O O . ALA A 1 175 ? -25.879 6.404 27.239 1.00 90.50 175 ALA A O 1
ATOM 1394 N N . THR A 1 176 ? -26.228 7.908 25.626 1.00 89.62 176 THR A N 1
ATOM 1395 C CA . THR A 1 176 ? -26.706 8.941 26.570 1.00 89.62 176 THR A CA 1
ATOM 1396 C C . THR A 1 176 ? -28.031 8.607 27.259 1.00 89.62 176 THR A C 1
ATOM 1398 O O . THR A 1 176 ? -28.315 9.166 28.316 1.00 89.62 176 THR A O 1
ATOM 1401 N N . ASN A 1 177 ? -28.817 7.678 26.709 1.00 89.12 177 ASN A N 1
ATOM 1402 C CA . ASN A 1 177 ? -30.104 7.253 27.267 1.00 89.12 177 ASN A CA 1
ATOM 1403 C C . ASN A 1 177 ? -30.006 5.977 28.127 1.00 89.12 177 ASN A C 1
ATOM 1405 O O . ASN A 1 177 ? -31.013 5.523 28.673 1.00 89.12 177 ASN A O 1
ATOM 1409 N N . VAL A 1 178 ? -28.815 5.382 28.252 1.00 89.69 178 VAL A N 1
ATOM 1410 C CA . VAL A 1 178 ? -28.579 4.151 29.019 1.00 89.69 178 VAL A CA 1
ATOM 1411 C C . VAL A 1 178 ? -28.116 4.501 30.436 1.00 89.69 178 VAL A C 1
ATOM 1413 O O . VAL A 1 178 ? -27.196 5.287 30.626 1.00 89.69 178 VAL A O 1
ATOM 1416 N N . GLN A 1 179 ? -28.756 3.909 31.448 1.00 87.62 179 GLN A N 1
ATOM 1417 C CA . GLN A 1 179 ? -28.450 4.166 32.866 1.00 87.62 179 GLN A CA 1
ATOM 1418 C C . GLN A 1 179 ? -27.230 3.386 33.370 1.00 87.62 179 GLN A C 1
ATOM 1420 O O . GLN A 1 179 ? -26.560 3.805 34.312 1.00 87.62 179 GLN A O 1
ATOM 1425 N N . GLU A 1 180 ? -26.947 2.237 32.759 1.00 93.31 180 GLU A N 1
ATOM 1426 C CA . GLU A 1 180 ? -25.849 1.368 33.158 1.00 93.31 180 GLU A CA 1
ATOM 1427 C C . GLU A 1 180 ? -24.541 1.800 32.489 1.00 93.31 180 GLU A C 1
ATOM 1429 O O . GLU A 1 180 ? -24.335 1.612 31.288 1.00 93.31 180 GLU A O 1
ATOM 1434 N N . GLN A 1 181 ? -23.624 2.351 33.287 1.00 87.50 181 GLN A N 1
ATOM 1435 C CA . GLN A 1 181 ? -22.342 2.875 32.805 1.00 87.50 181 GLN A CA 1
ATOM 1436 C C . GLN A 1 181 ? -21.496 1.815 32.078 1.00 87.50 181 GLN A C 1
ATOM 1438 O O . GLN A 1 181 ? -20.727 2.140 31.174 1.00 87.50 181 GLN A O 1
ATOM 1443 N N . GLN A 1 182 ? -21.632 0.543 32.458 1.00 90.06 182 GLN A N 1
ATOM 1444 C CA . GLN A 1 182 ? -20.900 -0.554 31.830 1.00 90.06 182 GLN A CA 1
ATOM 1445 C C . GLN A 1 182 ? -21.351 -0.771 30.377 1.00 90.06 182 GLN A C 1
ATOM 1447 O O . GLN A 1 182 ? -20.506 -0.848 29.487 1.00 90.06 182 GLN A O 1
ATOM 1452 N N . VAL A 1 183 ? -22.663 -0.747 30.128 1.00 89.19 183 VAL A N 1
ATOM 1453 C CA . VAL A 1 183 ? -23.257 -0.864 28.786 1.00 89.19 183 VAL A CA 1
ATOM 1454 C C . VAL A 1 183 ? -22.935 0.367 27.931 1.00 89.19 183 VAL A C 1
ATOM 1456 O O . VAL A 1 183 ? -22.633 0.238 26.747 1.00 89.19 183 VAL A O 1
ATOM 1459 N N . VAL A 1 184 ? -22.918 1.566 28.524 1.00 87.00 184 VAL A N 1
ATOM 1460 C CA . VAL A 1 184 ? -22.466 2.799 27.848 1.00 87.00 184 VAL A CA 1
ATOM 1461 C C . VAL A 1 184 ? -21.037 2.650 27.331 1.00 87.00 184 VAL A C 1
ATOM 1463 O O . VAL A 1 184 ? -20.767 2.910 26.157 1.00 87.00 184 VAL A O 1
ATOM 1466 N N . ASN A 1 185 ? -20.120 2.211 28.195 1.00 87.44 185 ASN A N 1
ATOM 1467 C CA . ASN A 1 185 ? -18.716 2.046 27.834 1.00 87.44 185 ASN A CA 1
ATOM 1468 C C . ASN A 1 185 ? -18.530 0.981 26.742 1.00 87.44 185 ASN A C 1
ATOM 1470 O O . ASN A 1 185 ? -17.710 1.173 25.844 1.00 87.44 185 ASN A O 1
ATOM 1474 N N . GLU A 1 186 ? -19.312 -0.100 26.784 1.00 90.00 186 GLU A N 1
ATOM 1475 C CA . GLU A 1 186 ? -19.315 -1.141 25.754 1.00 90.00 186 GLU A CA 1
ATOM 1476 C C . GLU A 1 186 ? -19.769 -0.589 24.395 1.00 90.00 186 GLU A C 1
ATOM 1478 O O . GLU A 1 186 ? -19.025 -0.687 23.419 1.00 90.00 186 GLU A O 1
ATOM 1483 N N . ILE A 1 187 ? -20.920 0.095 24.337 1.00 88.50 187 ILE A N 1
ATOM 1484 C CA . ILE A 1 187 ? -21.456 0.694 23.101 1.00 88.50 187 ILE A CA 1
ATOM 1485 C C . ILE A 1 187 ? -20.442 1.656 22.466 1.00 88.50 187 ILE A C 1
ATOM 1487 O O . ILE A 1 187 ? -20.195 1.597 21.258 1.00 88.50 187 ILE A O 1
ATOM 1491 N N . ILE A 1 188 ? -19.835 2.536 23.270 1.00 89.62 188 ILE A N 1
ATOM 1492 C CA . ILE A 1 188 ? -18.841 3.502 22.784 1.00 89.62 188 ILE A CA 1
ATOM 1493 C C . ILE A 1 188 ? -17.575 2.792 22.299 1.00 89.62 188 ILE A C 1
ATOM 1495 O O . ILE A 1 188 ? -17.039 3.157 21.250 1.00 89.62 188 ILE A O 1
ATOM 1499 N N . SER A 1 189 ? -17.107 1.772 23.020 1.00 85.81 189 SER A N 1
ATOM 1500 C CA . SER A 1 189 ? -15.921 1.004 22.639 1.00 85.81 189 SER A CA 1
ATOM 1501 C C . SER A 1 189 ? -16.131 0.277 21.308 1.00 85.81 189 SER A C 1
ATOM 1503 O O . SER A 1 189 ? -15.340 0.461 20.380 1.00 85.81 189 SER A O 1
ATOM 1505 N N . THR A 1 190 ? -17.242 -0.448 21.150 1.00 86.44 190 THR A N 1
ATOM 1506 C CA . THR A 1 190 ? -17.563 -1.168 19.910 1.00 86.44 190 THR A CA 1
ATOM 1507 C C . THR A 1 190 ? -17.770 -0.215 18.734 1.00 86.44 190 THR A C 1
ATOM 1509 O O . THR A 1 190 ? -17.285 -0.474 17.631 1.00 86.44 190 THR A O 1
ATOM 1512 N N . ALA A 1 191 ? -18.444 0.921 18.946 1.00 88.00 191 ALA A N 1
ATOM 1513 C CA . ALA A 1 191 ? -18.610 1.934 17.906 1.00 88.00 191 ALA A CA 1
ATOM 1514 C C . ALA A 1 191 ? -17.263 2.538 17.475 1.00 88.00 191 ALA A C 1
ATOM 1516 O O . ALA A 1 191 ? -17.009 2.691 16.279 1.00 88.00 191 ALA A O 1
ATOM 1517 N N . THR A 1 192 ? -16.374 2.815 18.432 1.00 85.38 192 THR A N 1
ATOM 1518 C CA . THR A 1 192 ? -15.019 3.319 18.162 1.00 85.38 192 THR A CA 1
ATOM 1519 C C . THR A 1 192 ? -14.188 2.287 17.398 1.00 85.38 192 THR A C 1
ATOM 1521 O O . THR A 1 192 ? -13.515 2.634 16.431 1.00 85.38 192 THR A O 1
ATOM 1524 N N . GLN A 1 193 ? -14.288 1.005 17.755 1.00 83.38 193 GLN A N 1
ATOM 1525 C CA . GLN A 1 193 ? -13.618 -0.077 17.032 1.00 83.38 193 GLN A CA 1
ATOM 1526 C C . GLN A 1 193 ? -14.134 -0.214 15.592 1.00 83.38 193 GLN A C 1
ATOM 1528 O O . GLN A 1 193 ? -13.340 -0.380 14.670 1.00 83.38 193 GLN A O 1
ATOM 1533 N N . CYS A 1 194 ? -15.446 -0.087 15.373 1.00 85.50 194 CYS A N 1
ATOM 1534 C CA . CYS A 1 194 ? -16.038 -0.082 14.034 1.00 85.50 194 CYS A CA 1
ATOM 1535 C C . CYS A 1 194 ? -15.529 1.100 13.183 1.00 85.50 194 CYS A C 1
ATOM 1537 O O . CYS A 1 194 ? -15.191 0.922 12.009 1.00 85.50 194 CYS A O 1
ATOM 1539 N N . ALA A 1 195 ? -15.399 2.288 13.784 1.00 84.81 195 ALA A N 1
ATOM 1540 C CA . ALA A 1 195 ? -14.817 3.463 13.134 1.00 84.81 195 ALA A CA 1
ATOM 1541 C C . ALA A 1 195 ? -13.351 3.248 12.738 1.00 84.81 195 ALA A C 1
ATOM 1543 O O . ALA A 1 195 ? -12.970 3.555 11.610 1.00 84.81 195 ALA A O 1
ATOM 1544 N N . LEU A 1 196 ? -12.559 2.664 13.640 1.00 79.25 196 LEU A N 1
ATOM 1545 C CA . LEU A 1 196 ? -11.152 2.323 13.412 1.00 79.25 196 LEU A CA 1
ATOM 1546 C C . LEU A 1 196 ? -10.949 1.207 12.383 1.00 79.25 196 LEU A C 1
ATOM 1548 O O . LEU A 1 196 ? -9.883 1.133 11.785 1.00 79.25 196 LEU A O 1
ATOM 1552 N N . ALA A 1 197 ? -11.923 0.313 12.212 1.00 82.44 197 ALA A N 1
ATOM 1553 C CA . ALA A 1 197 ? -11.876 -0.731 11.189 1.00 82.44 197 ALA A CA 1
ATOM 1554 C C . ALA A 1 197 ? -12.302 -0.214 9.807 1.00 82.44 197 ALA A C 1
ATOM 1556 O O . ALA A 1 197 ? -11.906 -0.776 8.790 1.00 82.44 197 ALA A O 1
ATOM 1557 N N . THR A 1 198 ? -13.133 0.831 9.774 1.00 85.00 198 THR A N 1
ATOM 1558 C CA . THR A 1 198 ? -13.575 1.473 8.529 1.00 85.00 198 THR A CA 1
ATOM 1559 C C . THR A 1 198 ? -12.531 2.446 7.974 1.00 85.00 198 THR A C 1
ATOM 1561 O O . THR A 1 198 ? -12.471 2.638 6.760 1.00 85.00 198 THR A O 1
ATOM 1564 N N . SER A 1 199 ? -11.775 3.091 8.867 1.00 72.88 199 SER A N 1
ATOM 1565 C CA . SER A 1 199 ? -10.745 4.089 8.542 1.00 72.88 199 SER A CA 1
ATOM 1566 C C . SER A 1 199 ? -9.427 3.429 8.162 1.00 72.88 199 SER A C 1
ATOM 1568 O O . SER A 1 199 ? -8.724 4.014 7.313 1.00 72.88 199 SER A O 1
#

Sequence (199 aa):
DHQRQHQYSIENRLDASRQLLTSTLSTINASTAHIIILTSDVNTNHHRNFDYNNSLSSTIVTITNNLNEFSKEINAYINLIDDKTNLIDQSRRLCITFNDLLICIKTLIESNYDSATRQNVLLTASRLGEINQDLIRCITNDFDCSINYQDKLLSLSKSVANTTALYVLKAKDIATNVQEQQVVNEIISTATQCALATS

InterPro domains:
  IPR015224 Talin, central [PF09141] (9-135)
  IPR035964 I/LWEQ domain superfamily [SSF109885] (147-199)
  IPR036476 Talin, central domain superfamily [SSF109880] (7-137)

Organism: NCBI:txid392030